Protein AF-0000000069218465 (afdb_homodimer)

pLDDT: mean 82.1, std 13.38, range [47.12, 95.81]

Nearest PDB structures (foldseek):
  8wtm-assembly1_A  TM=9.006E-01  e=5.736E-07  Arabidopsis thaliana
  8wto-assembly1_B  TM=9.171E-01  e=6.639E-06  Arabidopsis thaliana
  7jr7-assembly1_B  TM=8.648E-01  e=1.193E-03  Homo sapiens
  7p05-assembly1_A  TM=9.003E-01  e=8.884E-03  Saccharomyces cerevisiae S288C
  7p03-assembly1_A  TM=8.965E-01  e=1.599E-02  Saccharomyces cerevisiae S288C

InterPro domains:
  IPR013525 ABC-2 type transporter, transmembrane domain [PF01061] (1-180)

Foldseek 3Di:
DVVVVVVLVVLLVVLLVVLQVVLVVLAPLPVPVDPVSVLVVLVSLLVLLLSLLVSLLVLLVVLLVCVVVVVVCVVVVNDDPCVVVVVVLVVCLVSLLVSLCSNLVRRVPRSPHDPDVVVSVVSSVVSSVSNSVSNVVSNVLSVVVSDSVNSNVVSVVVSVVCSVLVCSVDPVVGDPPVSD/DVVVVVVLVVLLVVLLVVLQVVLVVLAPLPVPVDPVSVLVVLVSLLVLLLSLLVSLLVLLVVLLVCVVVVVVCVVVVNDDPCVVVVVVLVVCLVSLLVSLCSNLVRRVPRSPHDPDVVVSVVSSVVSSVSNSVSNVVSNVLSVVVSDSVNSNVVSVVVSVVCSVLVCSVDPVVRDPPVSD

Radius of gyration: 21.08 Å; Cα contacts (8 Å, |Δi|>4): 355; chains: 2; bounding box: 47×62×44 Å

Structure (mmCIF, N/CA/C/O backbone):
data_AF-0000000069218465-model_v1
#
loop_
_entity.id
_entity.type
_entity.pdbx_description
1 polymer 'ABC-2 type transporter transmembrane domain-containing protein'
#
loop_
_atom_site.group_PDB
_atom_site.id
_atom_site.type_symbol
_atom_site.label_atom_id
_atom_site.label_alt_id
_atom_site.label_comp_id
_atom_site.label_asym_id
_atom_site.label_entity_id
_atom_site.label_seq_id
_atom_site.pdbx_PDB_ins_code
_atom_site.Cartn_x
_atom_site.Cartn_y
_atom_site.Cartn_z
_atom_site.occupancy
_atom_site.B_iso_or_equiv
_atom_site.auth_seq_id
_atom_site.auth_comp_id
_atom_site.auth_asym_id
_atom_site.auth_atom_id
_atom_site.pdbx_PDB_model_num
ATOM 1 N N . MET A 1 1 ? -15.336 20.859 -0.728 1 47.44 1 MET A N 1
ATOM 2 C CA . MET A 1 1 ? -15.805 19.562 -1.213 1 47.44 1 MET A CA 1
ATOM 3 C C . MET A 1 1 ? -15.227 19.266 -2.59 1 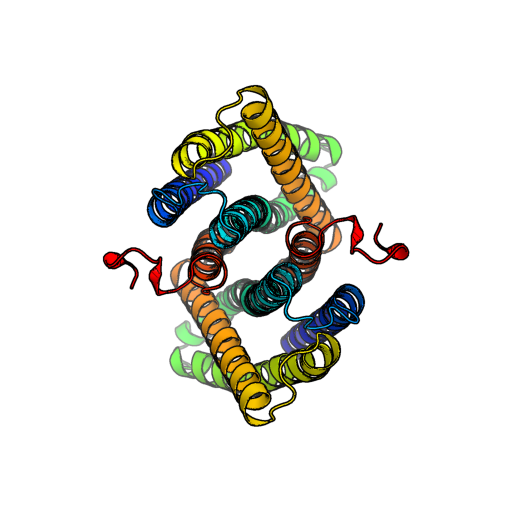47.44 1 MET A C 1
ATOM 5 O O . MET A 1 1 ? -15.094 18.094 -2.965 1 47.44 1 MET A O 1
ATOM 9 N N . LYS A 1 2 ? -14.961 20.406 -3.295 1 52.19 2 LYS A N 1
ATOM 10 C CA . LYS A 1 2 ? -14.508 20.297 -4.68 1 52.19 2 LYS A CA 1
ATOM 11 C C . LYS A 1 2 ? -13.102 19.703 -4.75 1 52.19 2 LYS A C 1
ATOM 13 O O . LYS A 1 2 ? -12.797 18.906 -5.645 1 52.19 2 LYS A O 1
ATOM 18 N N . ARG A 1 3 ? -12.297 20.094 -3.754 1 58.72 3 ARG A N 1
ATOM 19 C CA . ARG A 1 3 ? -10.898 19.672 -3.77 1 58.72 3 ARG A CA 1
ATOM 20 C C . ARG A 1 3 ? -10.789 18.156 -3.609 1 58.72 3 ARG A C 1
ATOM 22 O O . ARG A 1 3 ? -9.953 17.516 -4.254 1 58.72 3 ARG A O 1
ATOM 29 N N . ASN A 1 4 ? -11.898 17.594 -3.043 1 66.38 4 ASN A N 1
ATOM 30 C CA . ASN A 1 4 ? -11.859 16.141 -2.846 1 66.38 4 ASN A CA 1
ATOM 31 C C . ASN A 1 4 ? -12.289 15.391 -4.102 1 66.38 4 ASN A C 1
ATOM 33 O O . ASN A 1 4 ? -11.836 14.273 -4.348 1 66.38 4 ASN A O 1
ATOM 37 N N . SER A 1 5 ? -12.922 16.25 -4.922 1 74.5 5 SER A N 1
ATOM 38 C CA . SER A 1 5 ? -13.367 15.602 -6.156 1 74.5 5 SER A CA 1
ATOM 39 C C . SER A 1 5 ? -12.203 15.367 -7.109 1 74.5 5 SER A C 1
ATOM 41 O O . SER A 1 5 ? -12.156 14.344 -7.797 1 74.5 5 SER A O 1
ATOM 43 N N . PHE A 1 6 ? -11.266 16.266 -7.008 1 79.94 6 PHE A N 1
ATOM 44 C CA . PHE A 1 6 ? -10.102 16.125 -7.879 1 79.94 6 PHE A CA 1
ATOM 45 C C . PHE A 1 6 ? -9.281 14.898 -7.5 1 79.94 6 PHE A C 1
ATOM 47 O O . PHE A 1 6 ? -8.797 14.18 -8.375 1 79.94 6 PHE A O 1
ATOM 54 N N . ILE A 1 7 ? -9.305 14.602 -6.277 1 83.62 7 ILE A N 1
ATOM 55 C CA . ILE A 1 7 ? -8.5 13.477 -5.809 1 83.62 7 ILE A CA 1
ATOM 56 C C . ILE A 1 7 ? -9.141 12.164 -6.258 1 83.62 7 ILE A C 1
ATOM 58 O O . ILE A 1 7 ? -8.445 11.242 -6.68 1 83.62 7 ILE A O 1
ATOM 62 N N . TYR A 1 8 ? -10.453 12.172 -6.32 1 84.5 8 TYR A N 1
ATOM 63 C CA . TYR A 1 8 ? -11.148 10.953 -6.711 1 84.5 8 TYR A CA 1
ATOM 64 C C . TYR A 1 8 ? -11 10.695 -8.203 1 84.5 8 TYR A C 1
ATOM 66 O O . TYR A 1 8 ? -10.844 9.547 -8.633 1 84.5 8 TYR A O 1
ATOM 74 N N . ILE A 1 9 ? -11 11.812 -8.906 1 85.5 9 ILE A N 1
ATOM 75 C CA . ILE A 1 9 ? -10.812 11.695 -10.352 1 85.5 9 ILE A CA 1
ATOM 76 C C . ILE A 1 9 ? -9.391 11.227 -10.648 1 85.5 9 ILE A C 1
ATOM 78 O O . ILE A 1 9 ? -9.18 10.391 -11.531 1 85.5 9 ILE A O 1
ATOM 82 N N . PHE A 1 10 ? -8.516 11.727 -9.93 1 87.25 10 PHE A N 1
ATOM 83 C CA . PHE A 1 10 ? -7.117 11.336 -10.102 1 87.25 10 PHE A CA 1
ATOM 84 C C . PHE A 1 10 ? -6.922 9.867 -9.766 1 87.25 10 PHE A C 1
ATOM 86 O O . PHE A 1 10 ? -6.203 9.156 -10.477 1 87.25 10 PHE A O 1
ATOM 93 N N . LYS A 1 11 ? -7.555 9.453 -8.766 1 89.12 11 LYS A N 1
ATOM 94 C CA . LYS A 1 11 ? -7.461 8.055 -8.359 1 89.12 11 LYS A CA 1
ATOM 95 C C . LYS A 1 11 ? -8.039 7.129 -9.422 1 89.12 11 LYS A C 1
ATOM 97 O O . LYS A 1 11 ? -7.484 6.066 -9.695 1 89.12 11 LYS A O 1
ATOM 102 N N . THR A 1 12 ? -9.141 7.602 -9.969 1 90.38 12 THR A N 1
ATOM 103 C CA . THR A 1 12 ? -9.766 6.801 -11.016 1 90.38 12 THR A CA 1
ATOM 104 C C . THR A 1 12 ? -8.883 6.75 -12.258 1 90.38 12 THR A C 1
ATOM 106 O O . THR A 1 12 ? -8.797 5.711 -12.922 1 90.38 12 THR A O 1
ATOM 109 N N . MET A 1 13 ? -8.273 7.828 -12.523 1 92.81 13 MET A N 1
ATOM 110 C CA . MET A 1 13 ? -7.355 7.867 -13.656 1 92.81 13 MET A CA 1
ATOM 111 C C . MET A 1 13 ? -6.176 6.926 -13.438 1 92.81 13 MET A C 1
ATOM 113 O O . MET A 1 13 ? -5.758 6.223 -14.359 1 92.81 13 MET A O 1
ATOM 117 N N . GLN A 1 14 ? -5.668 6.953 -12.266 1 92.56 14 GLN A N 1
ATOM 118 C CA . GLN A 1 14 ? -4.566 6.062 -11.93 1 92.56 14 GLN A CA 1
ATOM 119 C C . GLN A 1 14 ? -4.98 4.598 -12.062 1 92.56 14 GLN A C 1
ATOM 121 O O . GLN A 1 14 ? -4.199 3.766 -12.523 1 92.56 14 GLN A O 1
ATOM 126 N N . LEU A 1 15 ? -6.176 4.355 -11.625 1 93.88 15 LEU A N 1
ATOM 127 C CA . LEU A 1 15 ? -6.703 2.996 -11.719 1 93.88 15 LEU A CA 1
ATOM 128 C C . LEU A 1 15 ? -6.828 2.559 -13.172 1 93.88 15 LEU A C 1
ATOM 130 O O . LEU A 1 15 ? -6.477 1.428 -13.516 1 93.88 15 LEU A O 1
ATOM 134 N N . THR A 1 16 ? -7.258 3.455 -13.969 1 94.44 16 THR A N 1
ATOM 135 C CA . THR A 1 16 ? -7.426 3.16 -15.383 1 94.44 16 THR A CA 1
ATOM 136 C C . THR A 1 16 ? -6.078 2.893 -16.047 1 94.44 16 THR A C 1
ATOM 138 O O . THR A 1 16 ? -5.941 1.953 -16.828 1 94.44 16 THR A O 1
ATOM 141 N N . ILE A 1 17 ? -5.129 3.67 -15.703 1 93.81 17 ILE A N 1
ATOM 142 C CA . ILE A 1 17 ? -3.795 3.514 -16.281 1 93.81 17 ILE A CA 1
ATOM 143 C C . ILE A 1 17 ? -3.229 2.148 -15.891 1 93.81 17 ILE A C 1
ATOM 145 O O . ILE A 1 17 ? -2.713 1.421 -16.734 1 93.81 17 ILE A O 1
ATOM 149 N N . THR A 1 18 ? -3.387 1.81 -14.672 1 92.69 18 THR A N 1
ATOM 150 C CA . THR A 1 18 ? -2.867 0.526 -14.219 1 92.69 18 THR A CA 1
ATOM 151 C C . THR A 1 18 ? -3.645 -0.627 -14.844 1 92.69 18 THR A C 1
ATOM 153 O O . THR A 1 18 ? -3.072 -1.675 -15.148 1 92.69 18 THR A O 1
ATOM 156 N N . ALA A 1 19 ? -4.922 -0.417 -14.953 1 93.75 19 ALA A N 1
ATOM 157 C CA . ALA A 1 19 ? -5.742 -1.449 -15.578 1 93.75 19 ALA A CA 1
ATOM 158 C C . ALA A 1 19 ? -5.293 -1.719 -17.016 1 93.75 19 ALA A C 1
ATOM 160 O O . ALA A 1 19 ? -5.227 -2.873 -17.438 1 93.75 19 ALA A O 1
ATOM 161 N N . ILE A 1 20 ? -4.953 -0.716 -17.703 1 90.88 20 ILE A N 1
ATOM 162 C CA . ILE A 1 20 ? -4.496 -0.854 -19.078 1 90.88 20 ILE A CA 1
ATOM 163 C C . ILE A 1 20 ? -3.139 -1.551 -19.109 1 90.88 20 ILE A C 1
ATOM 165 O O . ILE A 1 20 ? -2.891 -2.404 -19.953 1 90.88 20 ILE A O 1
ATOM 169 N N . ILE A 1 21 ? -2.316 -1.235 -18.219 1 86.62 21 ILE A N 1
ATOM 170 C CA . ILE A 1 21 ? -0.995 -1.849 -18.156 1 86.62 21 ILE A CA 1
ATOM 171 C C . ILE A 1 21 ? -1.132 -3.346 -17.891 1 86.62 21 ILE A C 1
ATOM 173 O O . ILE A 1 21 ? -0.503 -4.16 -18.578 1 86.62 21 ILE A O 1
ATOM 177 N N . ILE A 1 22 ? -1.973 -3.688 -16.969 1 84.12 22 ILE A N 1
ATOM 178 C CA . ILE A 1 22 ? -2.115 -5.094 -16.609 1 84.12 22 ILE A CA 1
ATOM 179 C C . ILE A 1 22 ? -2.789 -5.852 -17.75 1 84.12 22 ILE A C 1
ATOM 181 O O . ILE A 1 22 ? -2.486 -7.02 -18 1 84.12 22 ILE A O 1
ATOM 185 N N . MET A 1 23 ? -3.727 -5.133 -18.359 1 83.81 23 MET A N 1
ATOM 186 C CA . MET A 1 23 ? -4.402 -5.762 -19.484 1 83.81 23 MET A CA 1
ATOM 187 C C . MET A 1 23 ? -3.404 -6.121 -20.578 1 83.81 23 MET A C 1
ATOM 189 O O . MET A 1 23 ? -3.531 -7.168 -21.219 1 83.81 23 MET A O 1
ATOM 193 N N . THR A 1 24 ? -2.451 -5.359 -20.812 1 80.88 24 THR A N 1
ATOM 194 C CA . THR A 1 24 ? -1.45 -5.602 -21.844 1 80.88 24 THR A CA 1
ATOM 195 C C . THR A 1 24 ? -0.465 -6.68 -21.406 1 80.88 24 THR A C 1
ATOM 197 O O . THR A 1 24 ? 0.047 -7.434 -22.234 1 80.88 24 THR A O 1
ATOM 200 N N . VAL A 1 25 ? -0.223 -6.68 -20.188 1 75.88 25 VAL A N 1
ATOM 201 C CA . VAL A 1 25 ? 0.735 -7.648 -19.656 1 75.88 25 VAL A CA 1
ATOM 202 C C . VAL A 1 25 ? 0.13 -9.047 -19.703 1 75.88 25 VAL A C 1
ATOM 204 O O . VAL A 1 25 ? 0.822 -10.023 -20 1 75.88 25 VAL A O 1
ATOM 207 N N . PHE A 1 26 ? -1.053 -9.086 -19.391 1 75.44 26 PHE A N 1
ATOM 208 C CA . PHE A 1 26 ? -1.692 -10.398 -19.344 1 75.44 26 PHE A CA 1
ATOM 209 C C . PHE A 1 26 ? -2.477 -10.656 -20.641 1 75.44 26 PHE A C 1
ATOM 211 O O . PHE A 1 26 ? -3.404 -11.469 -20.641 1 75.44 26 PHE A O 1
ATOM 218 N N . LEU A 1 27 ? -1.928 -9.961 -21.672 1 67.12 27 LEU A N 1
ATOM 219 C CA . LEU A 1 27 ? -2.564 -10.164 -22.969 1 67.12 27 LEU A CA 1
ATOM 220 C C . LEU A 1 27 ? -2.328 -11.578 -23.469 1 67.12 27 LEU A C 1
ATOM 222 O O . LEU A 1 27 ? -1.185 -12.039 -23.531 1 67.12 27 LEU A O 1
ATOM 226 N N . ARG A 1 28 ? -3.289 -12.43 -23.578 1 58.34 28 ARG A N 1
ATOM 227 C CA . ARG A 1 28 ? -3.332 -13.742 -24.219 1 58.34 28 ARG A CA 1
ATOM 228 C C . ARG A 1 28 ? -2.787 -14.82 -23.297 1 58.34 28 ARG A C 1
ATOM 230 O O . ARG A 1 28 ? -2.01 -15.68 -23.734 1 58.34 28 ARG A O 1
ATOM 237 N N . THR A 1 29 ? -2.697 -14.461 -22 1 57.59 29 THR A N 1
ATOM 238 C CA . THR A 1 29 ? -2.5 -15.625 -21.141 1 57.59 29 THR A CA 1
ATOM 239 C C . THR A 1 29 ? -3.613 -16.641 -21.359 1 57.59 29 THR A C 1
ATOM 241 O O . THR A 1 29 ? -4.793 -16.328 -21.203 1 57.59 29 THR A O 1
ATOM 244 N N . GLN A 1 30 ? -3.508 -17.141 -22.562 1 50.47 30 GLN A N 1
ATOM 245 C CA . GLN A 1 30 ? -4.492 -18.156 -22.906 1 50.47 30 GLN A CA 1
ATOM 246 C C . GLN A 1 30 ? -4.66 -19.172 -21.766 1 50.47 30 GLN A C 1
ATOM 248 O O . GLN A 1 30 ? -3.68 -19.578 -21.141 1 50.47 30 GLN A O 1
ATOM 253 N N . LEU A 1 31 ? -5.809 -19 -21.094 1 50.81 31 LEU A N 1
ATOM 254 C CA . LEU A 1 31 ? -6.289 -20.047 -20.188 1 50.81 31 LEU A CA 1
ATOM 255 C C . LEU A 1 31 ? -5.754 -21.406 -20.609 1 50.81 31 LEU A C 1
ATOM 257 O O . LEU A 1 31 ? -6.516 -22.266 -21.062 1 50.81 31 LEU A O 1
ATOM 261 N N . ASP A 1 32 ? -4.879 -21.312 -21.5 1 49.5 32 ASP A N 1
ATOM 262 C CA . ASP A 1 32 ? -4.637 -22.734 -21.75 1 49.5 32 ASP A CA 1
ATOM 263 C C . ASP A 1 32 ? -4.363 -23.469 -20.438 1 49.5 32 ASP A C 1
ATOM 265 O O . ASP A 1 32 ? -3.816 -22.891 -19.5 1 49.5 32 ASP A O 1
ATOM 269 N N . VAL A 1 33 ? -5.152 -24.547 -20.328 1 51.94 33 VAL A N 1
ATOM 270 C CA . VAL A 1 33 ? -5.363 -25.594 -19.328 1 51.94 33 VAL A CA 1
ATOM 271 C C . VAL A 1 33 ? -4.043 -25.938 -18.656 1 51.94 33 VAL A C 1
ATOM 273 O O . VAL A 1 33 ? -3.979 -26.859 -17.828 1 51.94 33 VAL A O 1
ATOM 276 N N . ASP A 1 34 ? -2.994 -25.156 -19 1 58.19 34 ASP A N 1
ATOM 277 C CA . ASP A 1 34 ? -1.813 -25.703 -18.328 1 58.19 34 ASP A CA 1
ATOM 278 C C . ASP A 1 34 ? -1.558 -25.016 -17 1 58.19 34 ASP A C 1
ATOM 280 O O . ASP A 1 34 ? -2.127 -23.953 -16.719 1 58.19 34 ASP A O 1
ATOM 284 N N . LEU A 1 35 ? -1.08 -25.688 -16.062 1 59.53 35 LEU A N 1
ATOM 285 C CA . LEU A 1 35 ? -0.709 -25.312 -14.703 1 59.53 35 LEU A CA 1
ATOM 286 C C . LEU A 1 35 ? -0.102 -23.922 -14.656 1 59.53 35 LEU A C 1
ATOM 288 O O . LEU A 1 35 ? -0.367 -23.156 -13.727 1 59.53 35 LEU A O 1
ATOM 292 N N . LEU A 1 36 ? 0.602 -23.516 -15.797 1 62.38 36 LEU A N 1
ATOM 293 C CA . LEU A 1 36 ? 1.246 -22.219 -15.836 1 62.38 36 LEU A CA 1
ATOM 294 C C . LEU A 1 36 ? 0.216 -21.109 -16.031 1 62.38 36 LEU A C 1
ATOM 296 O O . LEU A 1 36 ? 0.316 -20.047 -15.414 1 62.38 36 LEU A O 1
ATOM 300 N N . GLY A 1 37 ? -0.749 -21.484 -16.828 1 65.62 37 GLY A N 1
ATOM 301 C CA . GLY A 1 37 ? -1.807 -20.516 -17.078 1 65.62 37 GLY A CA 1
ATOM 302 C C . GLY A 1 37 ? -2.66 -20.25 -15.852 1 65.62 37 GLY A C 1
ATOM 303 O O . GLY A 1 37 ? -3.043 -19.094 -15.602 1 65.62 37 GLY A O 1
ATOM 304 N N . SER A 1 38 ? -2.791 -21.344 -15.07 1 69.56 38 SER A N 1
ATOM 305 C CA . SER A 1 38 ? -3.605 -21.188 -13.867 1 69.56 38 SER A CA 1
ATOM 306 C C . SER A 1 38 ? -2.904 -20.312 -12.836 1 69.56 38 SER A C 1
ATOM 308 O O . SER A 1 38 ? -3.549 -19.516 -12.148 1 69.56 38 SER A O 1
ATOM 310 N N . ASN A 1 39 ? -1.577 -20.406 -12.852 1 69.69 39 ASN A N 1
ATOM 311 C CA . ASN A 1 39 ? -0.817 -19.578 -11.922 1 69.69 39 ASN A CA 1
ATOM 312 C C . ASN A 1 39 ? -0.871 -18.094 -12.305 1 69.69 39 ASN A C 1
ATOM 314 O O . ASN A 1 39 ? -0.941 -17.234 -11.438 1 69.69 39 ASN A O 1
ATOM 318 N N . TYR A 1 40 ? -0.943 -17.875 -13.586 1 74.31 40 TYR A N 1
ATOM 319 C CA . TYR A 1 40 ? -1.001 -16.484 -14.055 1 74.31 40 TYR A CA 1
ATOM 320 C C . TYR A 1 40 ? -2.365 -15.875 -13.773 1 74.31 40 TYR A C 1
ATOM 322 O O . TYR A 1 40 ? -2.463 -14.688 -13.438 1 74.31 40 TYR A O 1
ATOM 330 N N . LEU A 1 41 ? -3.328 -16.734 -13.805 1 77.56 41 LEU A N 1
ATOM 331 C CA . LEU A 1 41 ? -4.672 -16.234 -13.523 1 77.56 41 LEU A CA 1
ATOM 332 C C . LEU A 1 41 ? -4.84 -15.906 -12.047 1 77.56 41 LEU A C 1
ATOM 334 O O . LEU A 1 41 ? -5.453 -14.898 -11.695 1 77.56 41 LEU A O 1
ATOM 338 N N . LEU A 1 42 ? -4.195 -16.75 -11.273 1 76.81 42 LEU A N 1
ATOM 339 C CA . LEU A 1 42 ? -4.262 -16.5 -9.836 1 76.81 42 LEU A CA 1
ATOM 340 C C . LEU A 1 42 ? -3.469 -15.242 -9.469 1 76.81 42 LEU A C 1
ATOM 342 O O . LEU A 1 42 ? -3.887 -14.477 -8.602 1 76.81 42 LEU A O 1
ATOM 346 N N . GLY A 1 43 ? -2.381 -15.086 -10.18 1 77.69 43 GLY A N 1
ATOM 347 C CA . GLY A 1 43 ? -1.583 -13.891 -9.953 1 77.69 43 GLY A CA 1
ATOM 348 C C . GLY A 1 43 ? -2.293 -12.617 -10.359 1 77.69 43 GLY A C 1
ATOM 349 O O . GLY A 1 43 ? -2.189 -11.594 -9.672 1 77.69 43 GLY A O 1
ATOM 350 N N . SER A 1 44 ? -3.023 -12.719 -11.422 1 82.19 44 SER A N 1
ATOM 351 C CA . SER A 1 44 ? -3.74 -11.539 -11.898 1 82.19 44 SER A CA 1
ATOM 352 C C . SER A 1 44 ? -4.879 -11.172 -10.953 1 82.19 44 SER A C 1
ATOM 354 O O . SER A 1 44 ? -5.152 -9.984 -10.734 1 82.19 44 SER A O 1
ATOM 356 N N . LEU A 1 45 ? -5.496 -12.172 -10.406 1 83.56 45 LEU A N 1
ATOM 357 C CA . LEU A 1 45 ? -6.574 -11.906 -9.453 1 83.56 45 LEU A CA 1
ATOM 358 C C . LEU A 1 45 ? -6.027 -11.289 -8.172 1 83.56 45 LEU A C 1
ATOM 360 O O . LEU A 1 45 ? -6.641 -10.383 -7.605 1 83.56 45 LEU A O 1
ATOM 364 N N . TYR A 1 46 ? -4.887 -11.812 -7.816 1 83.38 46 TYR A N 1
ATOM 365 C CA . TYR A 1 46 ? -4.25 -11.273 -6.621 1 83.38 46 TYR A CA 1
ATOM 366 C C . TYR A 1 46 ? -3.842 -9.82 -6.828 1 83.38 46 TYR A C 1
ATOM 368 O O . TYR A 1 46 ? -4.027 -8.984 -5.941 1 83.38 46 TYR A O 1
ATOM 376 N N . TYR A 1 47 ? -3.338 -9.523 -7.938 1 86.06 47 TYR A N 1
ATOM 377 C CA . TYR A 1 47 ? -2.932 -8.156 -8.234 1 86.06 47 TYR A CA 1
ATOM 378 C C . TYR A 1 47 ? -4.129 -7.211 -8.211 1 86.06 47 TYR A C 1
ATOM 380 O O . TYR A 1 47 ? -4.02 -6.078 -7.734 1 86.06 47 TYR A O 1
ATOM 388 N N . THR A 1 48 ? -5.227 -7.707 -8.688 1 88.5 48 THR A N 1
ATOM 389 C CA . THR A 1 48 ? -6.449 -6.918 -8.719 1 88.5 48 THR A CA 1
ATOM 390 C C . THR A 1 48 ? -6.891 -6.555 -7.301 1 88.5 48 THR A C 1
ATOM 392 O O . THR A 1 48 ? -7.242 -5.406 -7.027 1 88.5 48 THR A O 1
ATOM 395 N N . LEU A 1 49 ? -6.77 -7.469 -6.422 1 88.25 49 LEU A N 1
ATOM 396 C CA . LEU A 1 49 ? -7.168 -7.238 -5.039 1 88.25 49 LEU A CA 1
ATOM 397 C C . LEU A 1 49 ? -6.234 -6.234 -4.367 1 88.25 49 LEU A C 1
ATOM 399 O O . LEU A 1 49 ? -6.691 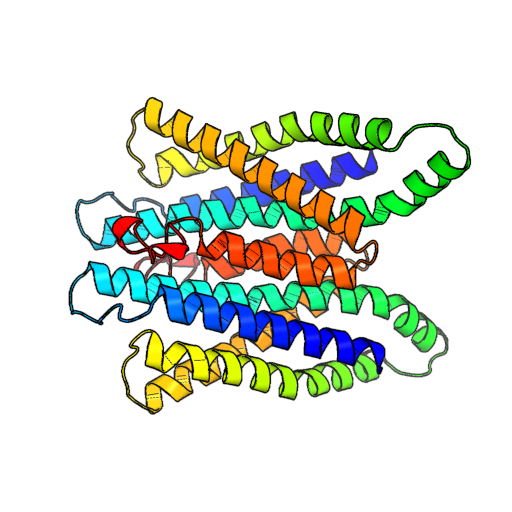-5.309 -3.691 1 88.25 49 LEU A O 1
ATOM 403 N N . VAL A 1 50 ? -4.988 -6.453 -4.652 1 88.38 50 VAL A N 1
ATOM 404 C CA . VAL A 1 50 ? -3.994 -5.57 -4.051 1 88.38 50 VAL A CA 1
ATOM 405 C C . VAL A 1 50 ? -4.195 -4.141 -4.551 1 88.38 50 VAL A C 1
ATOM 407 O O . VAL A 1 50 ? -4.152 -3.191 -3.77 1 88.38 50 VAL A O 1
ATOM 410 N N . ARG A 1 51 ? -4.453 -4.027 -5.797 1 90.5 51 ARG A N 1
ATOM 411 C CA . ARG A 1 51 ? -4.594 -2.701 -6.391 1 90.5 51 ARG A CA 1
ATOM 412 C C . ARG A 1 51 ? -5.801 -1.97 -5.809 1 90.5 51 ARG A C 1
ATOM 414 O O . ARG A 1 51 ? -5.707 -0.789 -5.465 1 90.5 51 ARG A O 1
ATOM 421 N N . LEU A 1 52 ? -6.871 -2.629 -5.66 1 91.19 52 LEU A N 1
ATOM 422 C CA . LEU A 1 52 ? -8.086 -1.975 -5.191 1 91.19 52 LEU A CA 1
ATOM 423 C C . LEU A 1 52 ? -8.008 -1.69 -3.693 1 91.19 52 LEU A C 1
ATOM 425 O O . LEU A 1 52 ? -8.539 -0.682 -3.221 1 91.19 52 LEU A O 1
ATOM 429 N N . MET A 1 53 ? -7.309 -2.506 -2.971 1 90.44 53 MET A N 1
ATOM 430 C CA . MET A 1 53 ? -7.184 -2.297 -1.531 1 90.44 53 MET A CA 1
ATOM 431 C C . MET A 1 53 ? -6.246 -1.133 -1.229 1 90.44 53 MET A C 1
ATOM 433 O O . MET A 1 53 ? -6.422 -0.429 -0.234 1 90.44 53 MET A O 1
ATOM 437 N N . THR A 1 54 ? -5.273 -0.961 -2.072 1 91.56 54 THR A N 1
ATOM 438 C CA . THR A 1 54 ? -4.312 0.117 -1.862 1 91.56 54 THR A CA 1
ATOM 439 C C . THR A 1 54 ? -4.973 1.477 -2.07 1 91.56 54 THR A C 1
ATOM 441 O O . THR A 1 54 ? -4.445 2.502 -1.633 1 91.56 54 THR A O 1
ATOM 444 N N . ASN A 1 55 ? -6.113 1.441 -2.727 1 88.31 55 ASN A N 1
ATOM 445 C CA . ASN A 1 55 ? -6.848 2.684 -2.934 1 88.31 55 ASN A CA 1
ATOM 446 C C . ASN A 1 55 ? -7.316 3.283 -1.61 1 88.31 55 ASN A C 1
ATOM 448 O O . ASN A 1 55 ? -7.574 4.484 -1.526 1 88.31 55 ASN A O 1
ATOM 452 N N . GLY A 1 56 ? -7.371 2.51 -0.58 1 89 56 GLY A N 1
ATOM 453 C CA . GLY A 1 56 ? -7.824 2.957 0.728 1 89 56 GLY A CA 1
ATOM 454 C C . GLY A 1 56 ? -6.801 3.807 1.455 1 89 56 GLY A C 1
ATOM 455 O O . GLY A 1 56 ? -7.148 4.578 2.352 1 89 56 GLY A O 1
ATOM 456 N N . VAL A 1 57 ? -5.582 3.775 0.956 1 90.5 57 VAL A N 1
ATOM 457 C CA . VAL A 1 57 ? -4.523 4.492 1.661 1 90.5 57 VAL A CA 1
ATOM 458 C C . VAL A 1 57 ? -4.715 5.996 1.487 1 90.5 57 VAL A C 1
ATOM 460 O O . VAL A 1 57 ? -4.551 6.766 2.439 1 90.5 57 VAL A O 1
ATOM 463 N N . ALA A 1 58 ? -5.059 6.387 0.335 1 88.75 58 ALA A N 1
ATOM 464 C CA . ALA A 1 58 ? -5.309 7.805 0.088 1 88.75 58 ALA A CA 1
ATOM 465 C C . ALA A 1 58 ? -6.473 8.312 0.936 1 88.75 58 ALA A C 1
ATOM 467 O O . ALA A 1 58 ? -6.457 9.453 1.407 1 88.75 58 ALA A O 1
ATOM 468 N N . GLU A 1 59 ? -7.422 7.418 1.149 1 89.38 59 GLU A N 1
ATOM 469 C CA . GLU A 1 59 ? -8.562 7.785 1.98 1 89.38 59 GLU A CA 1
ATOM 470 C C . GLU A 1 59 ? -8.141 8.016 3.43 1 89.38 59 GLU A C 1
ATOM 472 O O . GLU A 1 59 ? -8.711 8.859 4.121 1 89.38 59 GLU A O 1
ATOM 477 N N . LEU A 1 60 ? -7.199 7.312 3.828 1 93.12 60 LEU A N 1
ATOM 478 C CA . LEU A 1 60 ? -6.688 7.441 5.188 1 93.12 60 LEU A CA 1
ATOM 479 C C . LEU A 1 60 ? -6.141 8.844 5.43 1 93.12 60 LEU A C 1
ATOM 481 O O . LEU A 1 60 ? -6.52 9.508 6.398 1 93.12 60 LEU A O 1
ATOM 485 N N . ILE A 1 61 ? -5.402 9.328 4.496 1 91.88 61 ILE A N 1
ATOM 486 C CA . ILE A 1 61 ? -4.766 10.633 4.645 1 91.88 61 ILE A CA 1
ATOM 487 C C . ILE A 1 61 ? -5.797 11.734 4.441 1 91.88 61 ILE A C 1
ATOM 489 O O . ILE A 1 61 ? -5.789 12.742 5.152 1 91.88 61 ILE A O 1
ATOM 493 N N . MET A 1 62 ? -6.684 11.5 3.539 1 89.44 62 MET A N 1
ATOM 494 C CA . MET A 1 62 ? -7.73 12.492 3.309 1 89.44 62 MET A CA 1
ATOM 495 C C . MET A 1 62 ? -8.617 12.648 4.543 1 89.44 62 MET A C 1
ATOM 497 O O . MET A 1 62 ? -9.055 13.75 4.855 1 89.44 62 MET A O 1
ATOM 501 N N . THR A 1 63 ? -8.852 11.609 5.195 1 90.5 63 THR A N 1
ATOM 502 C CA . THR A 1 63 ? -9.68 11.648 6.398 1 90.5 63 THR A CA 1
ATOM 503 C C . THR A 1 63 ? -8.961 12.383 7.523 1 90.5 63 THR A C 1
ATOM 505 O O . THR A 1 63 ? -9.562 13.188 8.234 1 90.5 63 THR A O 1
ATOM 508 N N . ILE A 1 64 ? -7.711 12.156 7.613 1 91.12 64 ILE A N 1
ATOM 509 C CA . ILE A 1 64 ? -6.945 12.812 8.672 1 91.12 64 ILE A CA 1
ATOM 510 C C . ILE A 1 64 ? -6.914 14.32 8.438 1 91.12 64 ILE A C 1
ATOM 512 O O . ILE A 1 64 ? -7.004 15.102 9.383 1 91.12 64 ILE A O 1
ATOM 516 N N . THR A 1 65 ? -6.762 14.688 7.211 1 87.56 65 THR A N 1
ATOM 517 C CA . THR A 1 65 ? -6.703 16.109 6.871 1 87.56 65 THR A CA 1
ATOM 518 C C . THR A 1 65 ? -8.047 16.781 7.145 1 87.56 65 THR A C 1
ATOM 520 O O . THR A 1 65 ? -8.102 18 7.344 1 87.56 65 THR A O 1
ATOM 523 N N . ARG A 1 66 ? -9.086 16 7.219 1 86.62 66 ARG A N 1
ATOM 524 C CA . ARG A 1 66 ? -10.422 16.547 7.422 1 86.62 66 ARG A CA 1
ATOM 525 C C . ARG A 1 66 ? -10.789 16.562 8.906 1 86.62 66 ARG A C 1
ATOM 527 O O . ARG A 1 66 ? -11.719 17.266 9.312 1 86.62 66 ARG A O 1
ATOM 534 N N . LEU A 1 67 ? -10.062 15.906 9.664 1 87.44 67 LEU A N 1
ATOM 535 C CA . LEU A 1 67 ? -10.422 15.703 11.062 1 87.44 67 LEU A CA 1
ATOM 536 C C . LEU A 1 67 ? -10.445 17.031 11.82 1 87.44 67 LEU A C 1
ATOM 538 O O . LEU A 1 67 ? -11.359 17.281 12.602 1 87.44 67 LEU A O 1
ATOM 542 N N . PRO A 1 68 ? -9.43 17.875 11.594 1 86.44 68 PRO A N 1
ATOM 543 C CA . PRO A 1 68 ? -9.469 19.141 12.336 1 86.44 68 PRO A CA 1
ATOM 544 C C . PRO A 1 68 ? -10.711 19.969 12.016 1 86.44 68 PRO A C 1
ATOM 546 O O . PRO A 1 68 ? -11.227 20.672 12.898 1 86.44 68 PRO A O 1
ATOM 549 N N . VAL A 1 69 ? -11.156 20 10.82 1 83.56 69 VAL A N 1
ATOM 550 C CA . VAL A 1 69 ? -12.359 20.719 10.43 1 83.56 69 VAL A CA 1
ATOM 551 C C . VAL A 1 69 ? -13.578 20.109 11.117 1 83.56 69 VAL A C 1
ATOM 553 O O . VAL A 1 69 ? -14.453 20.828 11.602 1 83.56 69 VAL A O 1
ATOM 556 N N . VAL A 1 70 ? -13.648 18.797 11.273 1 83.69 70 VAL A N 1
ATOM 557 C CA . VAL A 1 70 ? -14.75 18.078 11.914 1 83.69 70 VAL A CA 1
ATOM 558 C C . VAL A 1 70 ? -14.758 18.375 13.414 1 83.69 70 VAL A C 1
ATOM 560 O O . VAL A 1 70 ? -15.82 18.609 14 1 83.69 70 VAL A O 1
ATOM 563 N N . TYR A 1 71 ? -13.578 18.406 13.945 1 85.31 71 TYR A N 1
ATOM 564 C CA . TYR A 1 71 ? -13.492 18.672 15.383 1 85.31 71 TYR A CA 1
ATOM 565 C C . TYR A 1 71 ? -13.883 20.109 15.703 1 85.31 71 TYR A C 1
ATOM 567 O O . TYR A 1 71 ? -14.492 20.375 16.734 1 85.31 71 TYR A O 1
ATOM 575 N N . LYS A 1 72 ? -13.523 21.031 14.828 1 85.56 72 LYS A N 1
ATOM 576 C CA . LYS A 1 72 ? -13.93 22.422 15.008 1 85.56 72 LYS A CA 1
ATOM 577 C C . LYS A 1 72 ? -15.445 22.562 14.938 1 85.56 72 LYS A C 1
ATOM 579 O O . LYS A 1 72 ? -16.047 23.297 15.727 1 85.56 72 LYS A O 1
ATOM 584 N N . GLN A 1 73 ? -16.047 21.891 14.016 1 82.06 73 GLN A N 1
ATOM 585 C CA . GLN A 1 73 ? -17.5 21.938 13.859 1 82.06 73 GLN A CA 1
ATOM 586 C C . GLN A 1 73 ? -18.203 21.281 15.047 1 82.06 73 GLN A C 1
ATOM 588 O O . GLN A 1 73 ? -19.25 21.75 15.492 1 82.06 73 GLN A O 1
ATOM 593 N N . LYS A 1 74 ? -17.656 20.266 15.594 1 81.44 74 LYS A N 1
ATOM 594 C CA . LYS A 1 74 ? -18.219 19.594 16.766 1 81.44 74 LYS A CA 1
ATOM 595 C C . LYS A 1 74 ? -18.125 20.453 18 1 81.44 74 LYS A C 1
ATOM 597 O O . LYS A 1 74 ? -19.031 20.438 18.844 1 81.44 74 LYS A O 1
ATOM 602 N N . ALA A 1 75 ? -17.031 21.094 18.062 1 83.19 75 ALA A N 1
ATOM 603 C CA . ALA A 1 75 ? -16.844 21.984 19.219 1 83.19 75 ALA A CA 1
ATOM 604 C C . ALA A 1 75 ? -17.906 23.062 19.25 1 83.19 75 ALA A C 1
ATOM 606 O O . ALA A 1 75 ? -18.312 23.516 20.328 1 83.19 75 ALA A O 1
ATOM 607 N N . PHE A 1 76 ? -18.344 23.391 18.078 1 84.81 76 PHE A N 1
ATOM 608 C CA . PHE A 1 76 ? -19.359 24.438 17.984 1 84.81 76 PHE A CA 1
ATOM 609 C C . PHE A 1 76 ? -20.75 23.812 18.047 1 84.81 76 PHE A C 1
ATOM 611 O O . PHE A 1 76 ? -21.75 24.516 17.891 1 84.81 76 PHE A O 1
ATOM 618 N N . TYR A 1 77 ? -20.891 22.484 18.391 1 75.44 77 TYR A N 1
ATOM 619 C CA . TYR A 1 77 ? -22.125 21.719 18.562 1 75.44 77 TYR A CA 1
ATOM 620 C C . TYR A 1 77 ? -22.984 21.812 17.312 1 75.44 77 TYR A C 1
ATOM 622 O O . TYR A 1 77 ? -24.219 21.891 17.406 1 75.44 77 TYR A O 1
ATOM 630 N N . LEU A 1 78 ? -22.375 21.938 16.234 1 76.88 78 LEU A N 1
ATOM 631 C CA . LEU A 1 78 ? -23.141 22.094 15.008 1 76.88 78 LEU A CA 1
ATOM 632 C C . LEU A 1 78 ? -23.672 20.75 14.516 1 76.88 78 LEU A C 1
ATOM 634 O O . LEU A 1 78 ? -24.859 20.625 14.211 1 76.88 78 LEU A O 1
ATOM 638 N N . TYR A 1 79 ? -22.797 19.766 14.305 1 74.56 79 TYR A N 1
ATOM 639 C CA . TYR A 1 79 ? -23.219 18.5 13.734 1 74.56 79 TYR A CA 1
ATOM 640 C C . TYR A 1 79 ? -22.531 17.328 14.43 1 74.56 79 TYR A C 1
ATOM 642 O O . TYR A 1 79 ? -21.375 17.438 14.852 1 74.56 79 TYR A O 1
ATOM 650 N N . PRO A 1 80 ? -23.406 16.344 14.812 1 79.31 80 PRO A N 1
ATOM 651 C CA . PRO A 1 80 ? -22.781 15.141 15.367 1 79.31 80 PRO A CA 1
ATOM 652 C C . PRO A 1 80 ? -21.844 14.461 14.375 1 79.31 80 PRO A C 1
ATOM 654 O O . PRO A 1 80 ? -21.828 14.805 13.188 1 79.31 80 PRO A O 1
ATOM 657 N N . ALA A 1 81 ? -20.953 13.648 14.836 1 77.62 81 ALA A N 1
ATOM 658 C CA . ALA A 1 81 ? -19.922 12.984 14.031 1 77.62 81 ALA A CA 1
ATOM 659 C C . ALA A 1 81 ? -20.562 12.156 12.914 1 77.62 81 ALA A C 1
ATOM 661 O O . ALA A 1 81 ? -20.016 12.07 11.812 1 77.62 81 ALA A O 1
ATOM 662 N N . TRP A 1 82 ? -21.719 11.602 13.172 1 80.19 82 TRP A N 1
ATOM 663 C CA . TRP A 1 82 ? -22.359 10.742 12.18 1 80.19 82 TRP A CA 1
ATOM 664 C C . TRP A 1 82 ? -22.844 11.555 10.992 1 80.19 82 TRP A C 1
ATOM 666 O O . TRP A 1 82 ? -23 11.023 9.891 1 80.19 82 TRP A O 1
ATOM 676 N N . ALA A 1 83 ? -23.062 12.828 11.172 1 78.12 83 ALA A N 1
ATOM 677 C CA . ALA A 1 83 ? -23.547 13.711 10.109 1 78.12 83 ALA A CA 1
ATOM 678 C C . ALA A 1 83 ? -22.453 13.977 9.078 1 78.12 83 ALA A C 1
ATOM 680 O O . ALA A 1 83 ? -22.75 14.273 7.922 1 78.12 83 ALA A O 1
ATOM 681 N N . TYR A 1 84 ? -21.281 13.711 9.57 1 78.38 84 TYR A N 1
ATOM 682 C CA . TYR A 1 84 ? -20.156 13.906 8.648 1 78.38 84 TYR A CA 1
ATOM 683 C C . TYR A 1 84 ? -19.75 12.594 8 1 78.38 84 TYR A C 1
ATOM 685 O O . TYR A 1 84 ? -19.469 12.547 6.805 1 78.38 84 TYR A O 1
ATOM 693 N N . CYS A 1 85 ? -19.859 11.562 8.734 1 80.44 85 CYS A N 1
ATOM 694 C CA . CYS A 1 85 ? -19.359 10.281 8.25 1 80.44 85 CYS A CA 1
ATOM 695 C C . CYS A 1 85 ? -20.328 9.656 7.254 1 80.44 85 CYS A C 1
ATOM 697 O O . CYS A 1 85 ? -19.906 9.047 6.27 1 80.44 85 CYS A O 1
ATOM 699 N N . LEU A 1 86 ? -21.562 9.93 7.418 1 83.44 86 LEU A N 1
ATOM 700 C CA . LEU A 1 86 ? -22.578 9.273 6.586 1 83.44 86 LEU A CA 1
ATOM 701 C C . LEU A 1 86 ? -22.547 9.828 5.168 1 83.44 86 LEU A C 1
ATOM 703 O O . LEU A 1 86 ? -22.5 9.062 4.199 1 83.44 86 LEU A O 1
ATOM 707 N N . PRO A 1 87 ? -22.547 11.203 5.07 1 81.19 87 PRO A N 1
ATOM 708 C CA . PRO A 1 87 ? -22.5 11.727 3.703 1 81.19 87 PRO A CA 1
ATOM 709 C C . PRO A 1 87 ? -21.203 11.359 2.98 1 81.19 87 PRO A C 1
ATOM 711 O O . PRO A 1 87 ? -21.219 11.086 1.778 1 81.19 87 PRO A O 1
ATOM 714 N N . VAL A 1 88 ? -20.141 11.258 3.688 1 78.81 88 VAL A N 1
ATOM 715 C CA . VAL A 1 88 ? -18.859 10.922 3.084 1 78.81 88 VAL A CA 1
ATOM 716 C C . VAL A 1 88 ? -18.875 9.469 2.613 1 78.81 88 VAL A C 1
ATOM 718 O O . VAL A 1 88 ? -18.406 9.156 1.521 1 78.81 88 VAL A O 1
ATOM 721 N N . ALA A 1 89 ? -19.469 8.641 3.365 1 82.62 89 ALA A N 1
ATOM 722 C CA . ALA A 1 89 ? -19.547 7.227 3.021 1 82.62 89 ALA A CA 1
ATOM 723 C C . ALA A 1 89 ? -20.469 7.008 1.818 1 82.62 89 ALA A C 1
ATOM 725 O O . ALA A 1 89 ? -20.172 6.184 0.949 1 82.62 89 ALA A O 1
ATOM 726 N N . ILE A 1 90 ? -21.5 7.754 1.739 1 86.19 90 ILE A N 1
ATOM 727 C CA . ILE A 1 90 ? -22.469 7.617 0.654 1 86.19 90 ILE A CA 1
ATOM 728 C C . ILE A 1 90 ? -21.859 8.148 -0.644 1 86.19 90 ILE A C 1
ATOM 730 O O . ILE A 1 90 ? -22.047 7.555 -1.709 1 86.19 90 ILE A O 1
ATOM 734 N N . LEU A 1 91 ? -21.125 9.242 -0.51 1 81.38 91 LEU A N 1
ATOM 735 C CA . LEU A 1 91 ? -20.516 9.859 -1.687 1 81.38 91 LEU A CA 1
ATOM 736 C C . LEU A 1 91 ? -19.438 8.961 -2.275 1 81.38 91 LEU A C 1
ATOM 738 O O . LEU A 1 91 ? -19.125 9.055 -3.465 1 81.38 91 LEU A O 1
ATOM 742 N N . LYS A 1 92 ? -18.984 8.008 -1.507 1 85.5 92 LYS A N 1
ATOM 743 C CA . LYS A 1 92 ? -17.906 7.145 -1.979 1 85.5 92 LYS A CA 1
ATOM 744 C C . LYS A 1 92 ? -18.453 5.953 -2.752 1 85.5 92 LYS A C 1
ATOM 746 O O . LYS A 1 92 ? -17.734 5.324 -3.531 1 85.5 92 LYS A O 1
ATOM 751 N N . ILE A 1 93 ? -19.734 5.652 -2.557 1 90.56 93 ILE A N 1
ATOM 752 C CA . ILE A 1 93 ? -20.328 4.461 -3.143 1 90.56 93 ILE A CA 1
ATOM 753 C C . ILE A 1 93 ? -20.281 4.551 -4.668 1 90.56 93 ILE A C 1
ATOM 755 O O . ILE A 1 93 ? -19.812 3.619 -5.332 1 90.56 93 ILE A O 1
ATOM 759 N N . PRO A 1 94 ? -20.672 5.688 -5.238 1 90.5 94 PRO A N 1
ATOM 760 C CA . PRO A 1 94 ? -20.609 5.777 -6.699 1 90.5 94 PRO A CA 1
ATOM 761 C C . PRO A 1 94 ? -19.172 5.672 -7.23 1 90.5 94 PRO A C 1
ATOM 763 O O . PRO A 1 94 ? -18.953 5.105 -8.305 1 90.5 94 PRO A O 1
ATOM 766 N N . PHE A 1 95 ? -18.312 6.172 -6.523 1 88.94 95 PHE A N 1
ATOM 767 C CA . PHE A 1 95 ? -16.922 6.117 -6.969 1 88.94 95 PHE A CA 1
ATOM 768 C C . PHE A 1 95 ? -16.375 4.703 -6.855 1 88.94 95 PHE A C 1
ATOM 770 O O . PHE A 1 95 ? -15.57 4.273 -7.688 1 88.94 95 PHE A O 1
ATOM 777 N N . SER A 1 96 ? -16.766 4.039 -5.832 1 92.56 96 SER A N 1
ATOM 778 C CA . SER A 1 96 ? -16.344 2.65 -5.676 1 92.56 96 SER A CA 1
ATOM 779 C C . SER A 1 96 ? -16.906 1.771 -6.789 1 92.56 96 SER A C 1
ATOM 781 O O . SER A 1 96 ? -16.203 0.899 -7.309 1 92.56 96 SER A O 1
ATOM 783 N N . VAL A 1 97 ? -18.141 2.049 -7.094 1 94.81 97 VAL A N 1
ATOM 784 C CA . VAL A 1 97 ? -18.781 1.3 -8.172 1 94.81 97 VAL A CA 1
ATOM 785 C C . VAL A 1 97 ? -18.109 1.623 -9.5 1 94.81 97 VAL A C 1
ATOM 787 O O . VAL A 1 97 ? -17.828 0.724 -10.297 1 94.81 97 VAL A O 1
ATOM 790 N N . LEU A 1 98 ? -17.797 2.844 -9.648 1 93.62 98 LEU A N 1
ATOM 791 C CA . LEU A 1 98 ? -17.156 3.271 -10.883 1 93.62 98 LEU A CA 1
ATOM 792 C C . LEU A 1 98 ? -15.773 2.654 -11.016 1 93.62 98 LEU A C 1
ATOM 794 O O . LEU A 1 98 ? -15.414 2.137 -12.07 1 93.62 98 LEU A O 1
ATOM 798 N N . ASP A 1 99 ? -15.031 2.721 -9.977 1 94 99 ASP A N 1
ATOM 799 C CA . ASP A 1 99 ? -13.68 2.178 -9.992 1 94 99 ASP A CA 1
ATOM 800 C C . ASP A 1 99 ? -13.688 0.681 -10.289 1 94 99 ASP A C 1
ATOM 802 O O . ASP A 1 99 ? -12.891 0.197 -11.094 1 94 99 ASP A O 1
ATOM 806 N N . SER A 1 100 ? -14.602 -0.036 -9.656 1 95.75 100 SER A N 1
ATOM 807 C CA . SER A 1 100 ? -14.688 -1.479 -9.859 1 95.75 100 SER A CA 1
ATOM 808 C C . SER A 1 100 ? -15.164 -1.812 -11.266 1 95.75 100 SER A C 1
ATOM 810 O O . SER A 1 100 ? -14.703 -2.779 -11.875 1 95.75 100 SER A O 1
ATOM 812 N N . LEU A 1 101 ? -16.062 -0.989 -11.727 1 95.56 101 LEU A N 1
ATOM 813 C CA . LEU A 1 101 ? -16.594 -1.199 -13.07 1 95.56 101 LEU A CA 1
ATOM 814 C C . LEU A 1 101 ? -15.5 -0.983 -14.117 1 95.56 101 LEU A C 1
ATOM 816 O O . LEU A 1 101 ? -15.344 -1.786 -15.039 1 95.56 101 LEU A O 1
ATOM 820 N N . VAL A 1 102 ? -14.789 0.075 -13.977 1 94.81 102 VAL A N 1
ATOM 821 C CA . VAL A 1 102 ? -13.719 0.392 -14.914 1 94.81 102 VAL A CA 1
ATOM 822 C C . VAL A 1 102 ? -12.664 -0.716 -14.891 1 94.81 102 VAL A C 1
ATOM 824 O O . VAL A 1 102 ? -12.242 -1.201 -15.945 1 94.81 102 VAL A O 1
ATOM 827 N N . TRP A 1 103 ? -12.281 -1.155 -13.734 1 95.81 103 TRP A N 1
ATOM 828 C CA 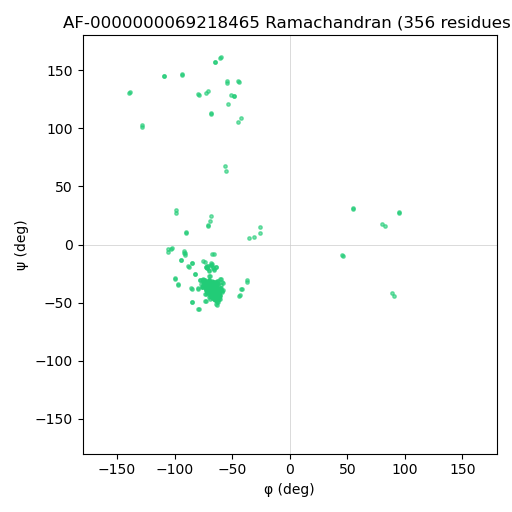. TRP A 1 103 ? -11.258 -2.189 -13.602 1 95.81 103 TRP A CA 1
ATOM 829 C C . TRP A 1 103 ? -11.719 -3.494 -14.242 1 95.81 103 TRP A C 1
ATOM 831 O O . TRP A 1 103 ? -11.008 -4.07 -15.07 1 95.81 103 TRP A O 1
ATOM 841 N N . THR A 1 104 ? -12.945 -3.924 -13.891 1 94.56 104 THR A N 1
ATOM 842 C CA . THR A 1 104 ? -13.445 -5.215 -14.352 1 94.56 104 THR A CA 1
ATOM 843 C C . THR A 1 104 ? -13.711 -5.188 -15.859 1 94.56 104 THR A C 1
ATOM 845 O O . THR A 1 104 ? -13.438 -6.16 -16.562 1 94.56 104 THR A O 1
ATOM 848 N N . SER A 1 105 ? -14.227 -4.109 -16.328 1 93.69 105 SER A N 1
ATOM 849 C CA . SER A 1 105 ? -14.547 -4.008 -17.75 1 93.69 105 SER A CA 1
ATOM 850 C C . SER A 1 105 ? -13.289 -4.043 -18.609 1 93.69 105 SER A C 1
ATOM 852 O O . SER A 1 105 ? -13.289 -4.598 -19.703 1 93.69 105 SER A O 1
ATOM 854 N N . ILE A 1 106 ? -12.234 -3.523 -18.109 1 93.12 106 ILE A N 1
ATOM 855 C CA . ILE A 1 106 ? -11 -3.432 -18.891 1 93.12 106 ILE A CA 1
ATOM 856 C C . ILE A 1 106 ? -10.219 -4.738 -18.781 1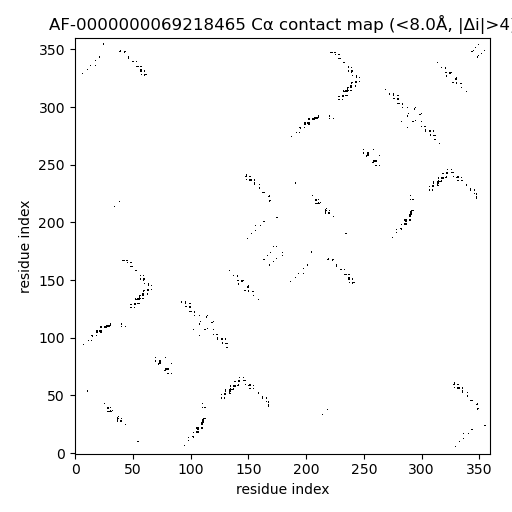 93.12 106 ILE A C 1
ATOM 858 O O . ILE A 1 106 ? -9.688 -5.238 -19.766 1 93.12 106 ILE A O 1
ATOM 862 N N . THR A 1 107 ? -10.203 -5.348 -17.641 1 90.44 107 THR A N 1
ATOM 863 C CA . THR A 1 107 ? -9.266 -6.441 -17.391 1 90.44 107 THR A CA 1
ATOM 864 C C . THR A 1 107 ? -9.953 -7.793 -17.562 1 90.44 107 THR A C 1
ATOM 866 O O . THR A 1 107 ? -9.32 -8.773 -17.953 1 90.44 107 THR A O 1
ATOM 869 N N . TYR A 1 108 ? -11.219 -7.887 -17.312 1 89.75 108 TYR A N 1
ATOM 870 C CA . TYR A 1 108 ? -11.867 -9.188 -17.172 1 89.75 108 TYR A CA 1
ATOM 871 C C . TYR A 1 108 ? -11.797 -9.969 -18.484 1 89.75 108 TYR A C 1
ATOM 873 O O . TYR A 1 108 ? -11.32 -11.109 -18.5 1 89.75 108 TYR A O 1
ATOM 881 N N . TYR A 1 109 ? -12.164 -9.477 -19.562 1 84.81 109 TYR A N 1
ATOM 882 C CA . TYR A 1 109 ? -12.258 -10.227 -20.797 1 84.81 109 TYR A CA 1
ATOM 883 C C . TYR A 1 109 ? -10.891 -10.344 -21.484 1 84.81 109 TYR A C 1
ATOM 885 O O . TYR A 1 109 ? -10.609 -11.336 -22.156 1 84.81 109 TYR A O 1
ATOM 893 N N . VAL A 1 110 ? -10.07 -9.43 -21.203 1 82.62 110 VAL A N 1
ATOM 894 C CA . VAL A 1 110 ? -8.773 -9.43 -21.891 1 82.62 110 VAL A CA 1
ATOM 895 C C . VAL A 1 110 ? -7.848 -10.445 -21.234 1 82.62 110 VAL A C 1
ATOM 897 O O . VAL A 1 110 ? -7.035 -11.078 -21.906 1 82.62 110 VAL A O 1
ATOM 900 N N . ILE A 1 111 ? -7.867 -10.602 -19.859 1 82.25 111 ILE A N 1
ATOM 901 C CA . ILE A 1 111 ? -7.008 -11.547 -19.172 1 82.25 111 ILE A CA 1
ATOM 902 C C . ILE A 1 111 ? -7.477 -12.977 -19.453 1 82.25 111 ILE A C 1
ATOM 904 O O . ILE A 1 111 ? -6.684 -13.914 -19.391 1 82.25 111 ILE A O 1
ATOM 908 N N . GLY A 1 112 ? -8.781 -13.188 -19.938 1 78.56 112 GLY A N 1
ATOM 909 C CA . GLY A 1 112 ? -9.266 -14.5 -20.344 1 78.56 112 GLY A CA 1
ATOM 910 C C . GLY A 1 112 ? -10.008 -15.219 -19.234 1 78.56 112 GLY A C 1
ATOM 911 O O . GLY A 1 112 ? -9.883 -16.438 -19.094 1 78.56 112 GLY A O 1
ATOM 912 N N . TYR A 1 113 ? -10.602 -14.477 -18.359 1 82 113 TYR A N 1
ATOM 913 C CA . TYR A 1 113 ? -11.453 -15.133 -17.375 1 82 113 TYR A CA 1
ATOM 914 C C . TYR A 1 113 ? -12.656 -15.781 -18.031 1 82 113 TYR A C 1
ATOM 916 O O . TYR A 1 113 ? -12.883 -15.602 -19.234 1 82 113 TYR A O 1
ATOM 924 N N . SER A 1 114 ? -13.172 -16.734 -17.328 1 81.06 114 SER A N 1
ATOM 925 C CA . SER A 1 114 ? -14.328 -17.438 -17.906 1 81.06 114 SER A CA 1
ATOM 926 C C . SER A 1 114 ? -15.359 -16.438 -18.422 1 81.06 114 SER A C 1
ATOM 928 O O . SER A 1 114 ? -15.703 -15.477 -17.75 1 81.06 114 SER A O 1
ATOM 930 N N . PRO A 1 115 ? -15.773 -16.609 -19.688 1 83.44 115 PRO A N 1
ATOM 931 C CA . PRO A 1 115 ? -16.672 -15.633 -20.328 1 83.44 115 PRO A CA 1
ATOM 932 C C . PRO A 1 115 ? -18.094 -15.688 -19.766 1 83.44 115 PRO A C 1
ATOM 934 O O . PRO A 1 115 ? -18.969 -14.977 -20.234 1 83.44 115 PRO A O 1
ATOM 937 N N . GLU A 1 116 ? -18.328 -16.266 -18.656 1 88.94 116 GLU A N 1
ATOM 938 C CA . GLU A 1 116 ? -19.672 -16.328 -18.078 1 88.94 116 GLU A CA 1
ATOM 939 C C . GLU A 1 116 ? -20.031 -15.023 -17.375 1 88.94 116 GLU A C 1
ATOM 941 O O . GLU A 1 116 ? -19.25 -14.492 -16.594 1 88.94 116 GLU A O 1
ATOM 946 N N . ILE A 1 117 ? -21.203 -14.469 -17.703 1 88.5 117 ILE A N 1
ATOM 947 C CA . ILE A 1 117 ? -21.672 -13.195 -17.172 1 88.5 117 ILE A CA 1
ATOM 948 C C . ILE A 1 117 ? -21.844 -13.281 -15.664 1 88.5 117 ILE A C 1
ATOM 950 O O . ILE A 1 117 ? -21.609 -12.297 -14.945 1 88.5 117 ILE A O 1
ATOM 954 N N . THR A 1 118 ? -22.172 -14.453 -15.25 1 90.62 118 THR A N 1
ATOM 955 C CA . THR A 1 118 ? -22.359 -14.625 -13.812 1 90.62 118 THR A CA 1
ATOM 956 C C . THR A 1 118 ? -21.047 -14.477 -13.062 1 90.62 118 THR A C 1
ATOM 958 O O . THR A 1 118 ? -21 -13.867 -11.992 1 90.62 118 THR A O 1
ATOM 961 N N . ARG A 1 119 ? -19.984 -14.953 -13.664 1 90.19 119 ARG A N 1
ATOM 962 C CA . ARG A 1 119 ? -18.688 -14.844 -13.031 1 90.19 119 ARG A CA 1
ATOM 963 C C . ARG A 1 119 ? -18.141 -13.422 -13.117 1 90.19 119 ARG A C 1
ATOM 965 O O . ARG A 1 119 ? -17.469 -12.953 -12.203 1 90.19 119 ARG A O 1
ATOM 972 N N . PHE A 1 120 ? -18.578 -12.805 -14.211 1 92.69 120 PHE A N 1
ATOM 973 C CA . PHE A 1 120 ? -18.219 -11.398 -14.359 1 92.69 120 PHE A CA 1
ATOM 974 C C . PHE A 1 120 ? -18.891 -10.555 -13.273 1 92.69 120 PHE A C 1
ATOM 976 O O . PHE A 1 120 ? -18.219 -9.742 -12.625 1 92.69 120 PHE A O 1
ATOM 983 N N . LEU A 1 121 ? -20.172 -10.781 -12.992 1 93.12 121 LEU A N 1
ATOM 984 C CA . LEU A 1 121 ? -20.922 -10.023 -11.992 1 93.12 121 LEU A CA 1
ATOM 985 C C . LEU A 1 121 ? -20.438 -10.352 -10.586 1 93.12 121 LEU A C 1
ATOM 987 O O . LEU A 1 121 ? -20.406 -9.484 -9.711 1 93.12 121 LEU A O 1
ATOM 991 N N . ARG A 1 122 ? -19.984 -11.57 -10.422 1 93.62 122 ARG A N 1
ATOM 992 C CA . ARG A 1 122 ? -19.469 -11.961 -9.117 1 93.62 122 ARG A CA 1
ATOM 993 C C . ARG A 1 122 ? -18.156 -11.258 -8.812 1 93.62 122 ARG A C 1
ATOM 995 O O . ARG A 1 122 ? -17.953 -10.766 -7.699 1 93.62 122 ARG A O 1
ATOM 1002 N N . GLN A 1 123 ? -17.297 -11.242 -9.797 1 92.75 123 GLN A N 1
ATOM 1003 C CA . GLN A 1 123 ? -16.031 -10.531 -9.586 1 92.75 123 GLN A CA 1
ATOM 1004 C C . GLN A 1 123 ? -16.266 -9.047 -9.359 1 92.75 123 GLN A C 1
ATOM 1006 O O . GLN A 1 123 ? -15.625 -8.43 -8.516 1 92.75 123 GLN A O 1
ATOM 1011 N N . PHE A 1 124 ? -17.219 -8.547 -10.133 1 95.25 124 PHE A N 1
ATOM 1012 C CA . PHE A 1 124 ? -17.578 -7.137 -10.039 1 95.25 124 PHE A CA 1
ATOM 1013 C C . PHE A 1 124 ? -18.094 -6.797 -8.641 1 95.25 124 PHE A C 1
ATOM 1015 O O . PHE A 1 124 ? -17.609 -5.848 -8.016 1 95.25 124 PHE A O 1
ATOM 1022 N N . LEU A 1 125 ? -18.953 -7.559 -8.102 1 95.44 125 LEU A N 1
ATOM 1023 C CA . LEU A 1 125 ? -19.531 -7.328 -6.781 1 95.44 125 LEU A CA 1
ATOM 1024 C C . LEU A 1 125 ? -18.5 -7.523 -5.684 1 95.44 125 LEU A C 1
ATOM 1026 O O . LEU A 1 125 ? -18.469 -6.773 -4.703 1 95.44 125 LEU A O 1
ATOM 1030 N N . LEU A 1 126 ? -17.609 -8.477 -5.914 1 94 126 LEU A N 1
ATOM 1031 C CA . LEU A 1 126 ? -16.562 -8.734 -4.938 1 94 126 LEU A CA 1
ATOM 1032 C C . LEU A 1 126 ? -15.586 -7.562 -4.867 1 94 126 LEU A C 1
ATOM 1034 O O . LEU A 1 126 ? -15.148 -7.18 -3.783 1 94 126 LEU A O 1
ATOM 1038 N N . LEU A 1 127 ? -15.352 -7.02 -6.027 1 95 127 LEU A N 1
ATOM 1039 C CA . LEU A 1 127 ? -14.406 -5.906 -6.066 1 95 127 LEU A CA 1
ATOM 1040 C C . LEU A 1 127 ? -15.008 -4.656 -5.434 1 95 127 LEU A C 1
ATOM 1042 O O . LEU A 1 127 ? -14.305 -3.885 -4.781 1 95 127 LEU A O 1
ATOM 1046 N N . ILE A 1 128 ? -16.297 -4.477 -5.602 1 95.38 128 ILE A N 1
ATOM 1047 C CA . ILE A 1 128 ? -16.969 -3.352 -4.957 1 95.38 128 ILE A CA 1
ATOM 1048 C C . ILE A 1 128 ? -16.906 -3.512 -3.441 1 95.38 128 ILE A C 1
ATOM 1050 O O . ILE A 1 128 ? -16.578 -2.566 -2.725 1 95.38 128 ILE A O 1
ATOM 1054 N N . ALA A 1 129 ? -17.234 -4.66 -2.98 1 93.94 129 ALA A N 1
ATOM 1055 C CA . ALA A 1 129 ? -17.234 -4.938 -1.547 1 93.94 129 ALA A CA 1
ATOM 1056 C C . ALA A 1 129 ? -15.828 -4.773 -0.957 1 93.94 129 ALA A C 1
ATOM 1058 O O . ALA A 1 129 ? -15.672 -4.199 0.122 1 93.94 129 ALA A O 1
ATOM 1059 N N . MET A 1 130 ? -14.859 -5.246 -1.698 1 92.62 130 MET A N 1
ATOM 1060 C CA . MET A 1 130 ? -13.477 -5.145 -1.231 1 92.62 130 MET A CA 1
ATOM 1061 C C . MET A 1 130 ? -13.023 -3.689 -1.179 1 92.62 130 MET A C 1
ATOM 1063 O O . MET A 1 130 ? -12.359 -3.275 -0.227 1 92.62 130 MET A O 1
ATOM 1067 N N . HIS A 1 131 ? -13.32 -2.979 -2.203 1 93.56 131 HIS A N 1
ATOM 1068 C CA . HIS A 1 131 ? -12.961 -1.565 -2.252 1 93.56 131 HIS A CA 1
ATOM 1069 C C . HIS A 1 131 ? -13.617 -0.79 -1.114 1 93.56 131 HIS A C 1
ATOM 1071 O O . HIS A 1 131 ? -12.961 -0.002 -0.433 1 93.56 131 HIS A O 1
ATOM 1077 N N . MET A 1 132 ? -14.852 -1.061 -0.9 1 93.06 132 MET A N 1
ATOM 1078 C CA . MET A 1 132 ? -15.578 -0.373 0.16 1 93.06 132 MET A CA 1
ATOM 1079 C C . MET A 1 132 ? -15.055 -0.78 1.534 1 93.06 132 MET A C 1
ATOM 1081 O O . MET A 1 132 ? -14.945 0.056 2.434 1 93.06 132 MET A O 1
ATOM 1085 N N . SER A 1 133 ? -14.805 -2.006 1.71 1 92.12 133 SER A N 1
ATOM 1086 C CA . SER A 1 133 ? -14.258 -2.486 2.977 1 92.12 133 SER A CA 1
ATOM 1087 C C . SER A 1 133 ? -12.906 -1.855 3.27 1 92.12 133 SER A C 1
ATOM 1089 O O . SER A 1 133 ? -12.641 -1.441 4.398 1 92.12 133 SER A O 1
ATOM 1091 N N . SER A 1 134 ? -12.094 -1.774 2.252 1 92.75 134 SER A N 1
ATOM 1092 C CA . SER A 1 134 ? -10.766 -1.186 2.434 1 92.75 134 SER A CA 1
ATOM 1093 C C . SER A 1 134 ? -10.867 0.292 2.797 1 92.75 134 SER A C 1
ATOM 1095 O O . SER A 1 134 ? -10.188 0.758 3.713 1 92.75 134 SER A O 1
ATOM 1097 N N . THR A 1 135 ? -11.688 1.047 2.131 1 90.75 135 THR A N 1
ATOM 1098 C CA . THR A 1 135 ? -11.844 2.471 2.4 1 90.75 135 THR A CA 1
ATOM 1099 C C . THR A 1 135 ? -12.422 2.699 3.795 1 90.75 135 THR A C 1
ATOM 1101 O O . THR A 1 135 ? -11.992 3.602 4.512 1 90.75 135 THR A O 1
ATOM 1104 N N . SER A 1 136 ? -13.383 1.886 4.148 1 91.88 136 SER A N 1
ATOM 1105 C CA . SER A 1 136 ? -13.977 2.006 5.477 1 91.88 136 SER A CA 1
ATOM 1106 C C . SER A 1 136 ? -12.969 1.677 6.57 1 91.88 136 SER A C 1
ATOM 1108 O O . SER A 1 136 ? -12.938 2.336 7.609 1 91.88 136 SER A O 1
ATOM 1110 N N . MET A 1 137 ? -12.211 0.718 6.316 1 93.94 137 MET A N 1
ATOM 1111 C CA . MET A 1 137 ? -11.18 0.337 7.277 1 93.94 137 MET A CA 1
ATOM 1112 C C . MET A 1 137 ? -10.156 1.451 7.445 1 93.94 137 MET A C 1
ATOM 1114 O O . MET A 1 137 ? -9.789 1.8 8.57 1 93.94 137 MET A O 1
ATOM 1118 N N . CYS A 1 138 ? -9.719 2.039 6.398 1 93.25 138 CYS A N 1
ATOM 1119 C CA . CYS A 1 138 ? -8.734 3.111 6.457 1 93.25 138 CYS A CA 1
ATOM 1120 C C . CYS A 1 138 ? -9.32 4.355 7.117 1 93.25 138 CYS A C 1
ATOM 1122 O O . CYS A 1 138 ? -8.633 5.051 7.863 1 93.25 138 CYS A O 1
ATOM 1124 N N . ARG A 1 139 ? -10.586 4.602 6.863 1 90.44 139 ARG A N 1
ATOM 1125 C CA . ARG A 1 139 ? -11.242 5.727 7.516 1 90.44 139 ARG A CA 1
ATOM 1126 C C . ARG A 1 139 ? -11.328 5.516 9.023 1 90.44 139 ARG A C 1
ATOM 1128 O O . ARG A 1 139 ? -11.117 6.453 9.797 1 90.44 139 ARG A O 1
ATOM 1135 N N . SER A 1 140 ? -11.68 4.348 9.406 1 92.94 140 SER A N 1
ATOM 1136 C CA . SER A 1 140 ? -11.766 4.035 10.828 1 92.94 140 SER A CA 1
ATOM 1137 C C . SER A 1 140 ? -10.406 4.164 11.508 1 92.94 140 SER A C 1
ATOM 1139 O O . SER A 1 140 ? -10.305 4.699 12.617 1 92.94 140 SER A O 1
ATOM 1141 N N . LEU A 1 141 ? -9.367 3.732 10.805 1 94.75 141 LEU A N 1
ATOM 1142 C CA . LEU A 1 141 ? -8.023 3.822 11.359 1 94.75 141 LEU A CA 1
ATOM 1143 C C . LEU A 1 141 ? -7.582 5.277 11.484 1 94.75 141 LEU A C 1
ATOM 1145 O O . LEU A 1 141 ? -6.926 5.652 12.461 1 94.75 141 LEU A O 1
ATOM 1149 N N . ALA A 1 142 ? -7.965 6.043 10.508 1 93 142 ALA A N 1
ATOM 1150 C CA . ALA A 1 142 ? -7.641 7.465 10.531 1 93 142 ALA A CA 1
ATOM 1151 C C . ALA A 1 142 ? -8.312 8.164 11.711 1 93 142 ALA A C 1
ATOM 1153 O O . ALA A 1 142 ? -7.715 9.031 12.352 1 93 142 ALA A O 1
ATOM 1154 N N . ALA A 1 143 ? -9.578 7.785 12.016 1 89.75 143 ALA A N 1
ATOM 1155 C CA . ALA A 1 143 ? -10.336 8.391 13.102 1 89.75 143 ALA A CA 1
ATOM 1156 C C . ALA A 1 143 ? -9.766 8 14.461 1 89.75 143 ALA A C 1
ATOM 1158 O O . ALA A 1 143 ? -9.82 8.789 15.414 1 89.75 143 ALA A O 1
ATOM 1159 N N . VAL A 1 144 ? -9.125 6.852 14.531 1 92.25 144 VAL A N 1
ATOM 1160 C CA . VAL A 1 144 ? -8.609 6.344 15.805 1 92.25 144 VAL A CA 1
ATOM 1161 C C . VAL A 1 144 ? -7.238 6.953 16.078 1 92.25 144 VAL A C 1
ATOM 1163 O O . VAL A 1 144 ? -6.977 7.418 17.188 1 92.25 144 VAL A O 1
ATOM 1166 N N . PHE A 1 145 ? -6.152 6.984 15.148 1 90.25 145 PHE A N 1
ATOM 1167 C CA . PHE A 1 145 ? -4.777 7.398 15.398 1 90.25 145 PHE A CA 1
ATOM 1168 C C . PHE A 1 145 ? -4.598 8.883 15.117 1 90.25 145 PHE A C 1
ATOM 1170 O O . PHE A 1 145 ? -3.703 9.523 15.672 1 90.25 145 PHE A O 1
ATOM 1177 N N . LYS A 1 146 ? -5.418 9.664 14.586 1 90 146 LYS A N 1
ATOM 1178 C CA . LYS A 1 146 ? -5.574 11.094 14.359 1 90 146 LYS A CA 1
ATOM 1179 C C . LYS A 1 146 ? -4.281 11.719 13.836 1 90 146 LYS A C 1
ATOM 1181 O O . LYS A 1 146 ? -4.25 12.898 13.484 1 90 146 LYS A O 1
ATOM 1186 N N . THR A 1 147 ? -3.049 10.93 13.828 1 89.75 147 THR A N 1
ATOM 1187 C CA . THR A 1 147 ? -1.796 11.445 13.281 1 89.75 147 THR A CA 1
ATOM 1188 C C . THR A 1 147 ? -1.446 10.742 11.977 1 89.75 147 THR A C 1
ATOM 1190 O O . THR A 1 147 ? -1.692 9.539 11.828 1 89.75 147 THR A O 1
ATOM 1193 N N . ASP A 1 148 ? -0.877 11.445 11.094 1 90.12 148 ASP A N 1
ATOM 1194 C CA . ASP A 1 148 ? -0.608 10.961 9.742 1 90.12 148 ASP A CA 1
ATOM 1195 C C . ASP A 1 148 ? 0.35 9.773 9.766 1 90.12 148 ASP A C 1
ATOM 1197 O O . ASP A 1 148 ? 0.075 8.734 9.156 1 90.12 148 ASP A O 1
ATOM 1201 N N . VAL A 1 149 ? 1.404 9.914 10.57 1 88 149 VAL A N 1
ATOM 1202 C CA . VAL A 1 149 ? 2.463 8.914 10.547 1 88 149 VAL A CA 1
ATOM 1203 C C . VAL A 1 149 ? 1.979 7.633 11.219 1 88 149 VAL A C 1
ATOM 1205 O O . VAL A 1 149 ? 2.164 6.531 10.695 1 88 149 VAL A O 1
ATOM 1208 N N . ALA A 1 150 ? 1.297 7.801 12.336 1 89.5 150 ALA A N 1
ATOM 1209 C CA . ALA A 1 150 ? 0.799 6.637 13.07 1 89.5 150 ALA A CA 1
ATOM 1210 C C . ALA A 1 150 ? -0.288 5.914 12.281 1 89.5 150 ALA A C 1
ATOM 1212 O O . ALA A 1 150 ? -0.281 4.684 12.188 1 89.5 150 ALA A O 1
ATOM 1213 N N . ALA A 1 151 ? -1.156 6.648 11.688 1 92.88 151 ALA A N 1
ATOM 1214 C CA . ALA A 1 151 ? -2.258 6.059 10.93 1 92.88 151 ALA A CA 1
ATOM 1215 C C . ALA A 1 151 ? -1.742 5.316 9.703 1 92.88 151 ALA A C 1
ATOM 1217 O O . ALA A 1 151 ? -2.23 4.234 9.375 1 92.88 151 ALA A O 1
ATOM 1218 N N . THR A 1 152 ? -0.774 5.93 9.094 1 91.94 152 THR A N 1
ATOM 1219 C CA . THR A 1 152 ? -0.24 5.316 7.887 1 91.94 152 THR A CA 1
ATOM 1220 C C . THR A 1 152 ? 0.542 4.051 8.219 1 91.94 152 THR A C 1
ATOM 1222 O O . THR A 1 152 ? 0.469 3.059 7.488 1 91.94 152 THR A O 1
ATOM 1225 N N . THR A 1 153 ? 1.24 4.031 9.312 1 90.31 153 THR A N 1
ATOM 1226 C CA . THR A 1 153 ? 2.029 2.871 9.711 1 90.31 153 THR A CA 1
ATOM 1227 C C . THR A 1 153 ? 1.123 1.706 10.102 1 90.31 153 THR A C 1
ATOM 1229 O O . THR A 1 153 ? 1.312 0.583 9.625 1 90.31 153 THR A O 1
ATOM 1232 N N . VAL A 1 154 ? 0.127 2.008 10.82 1 91.88 154 VAL A N 1
ATOM 1233 C CA . VAL A 1 154 ? -0.804 0.96 11.227 1 91.88 154 VAL A CA 1
ATOM 1234 C C . VAL A 1 154 ? -1.652 0.53 10.031 1 91.88 154 VAL A C 1
ATOM 1236 O O . VAL A 1 154 ? -1.956 -0.655 9.875 1 91.88 154 VAL A O 1
ATOM 1239 N N . GLY A 1 155 ? -2.006 1.567 9.258 1 92.38 155 GLY A N 1
ATOM 1240 C CA . GLY A 1 155 ? -2.77 1.261 8.062 1 92.38 155 GLY A CA 1
ATOM 1241 C C . GLY A 1 155 ? -2.049 0.311 7.121 1 92.38 155 GLY A C 1
ATOM 1242 O O . GLY A 1 155 ? -2.668 -0.578 6.535 1 92.38 155 GLY A O 1
ATOM 1243 N N . SER A 1 156 ? -0.762 0.518 6.984 1 90.88 156 SER A N 1
ATOM 1244 C CA . SER A 1 156 ? 0.032 -0.357 6.129 1 90.88 156 SER A CA 1
ATOM 1245 C C . SER A 1 156 ? 0.052 -1.785 6.664 1 90.88 156 SER A C 1
ATOM 1247 O O . SER A 1 156 ? -0.009 -2.744 5.891 1 90.88 156 SER A O 1
ATOM 1249 N N . LEU A 1 157 ? 0.103 -1.918 7.953 1 91.06 157 LEU A N 1
ATOM 1250 C CA . LEU A 1 157 ? 0.081 -3.238 8.57 1 91.06 157 LEU A CA 1
ATOM 1251 C C . LEU A 1 157 ? -1.238 -3.949 8.289 1 91.06 157 LEU A C 1
ATOM 1253 O O . LEU A 1 157 ? -1.247 -5.105 7.855 1 91.06 157 LEU A O 1
ATOM 1257 N N . VAL A 1 158 ? -2.26 -3.256 8.492 1 91.44 158 VAL A N 1
ATOM 1258 C CA . VAL A 1 158 ? -3.582 -3.846 8.312 1 91.44 158 VAL A CA 1
ATOM 1259 C C . VAL A 1 158 ? -3.795 -4.215 6.848 1 91.44 158 VAL A C 1
ATOM 1261 O O . VAL A 1 158 ? -4.324 -5.285 6.543 1 91.44 158 VAL A O 1
ATOM 1264 N N . LEU A 1 159 ? -3.332 -3.361 6.023 1 90.25 159 LEU A N 1
ATOM 1265 C CA . LEU A 1 159 ? -3.49 -3.592 4.594 1 90.25 159 LEU A CA 1
ATOM 1266 C C . LEU A 1 159 ? -2.719 -4.832 4.156 1 90.25 159 LEU A C 1
ATOM 1268 O O . LEU A 1 159 ? -3.246 -5.668 3.414 1 90.25 159 LEU A O 1
ATOM 1272 N N . VAL A 1 160 ? -1.516 -4.953 4.609 1 89.25 160 VAL A N 1
ATOM 1273 C CA . VAL A 1 160 ? -0.685 -6.086 4.219 1 89.25 160 VAL A CA 1
ATOM 1274 C C . VAL A 1 160 ? -1.273 -7.379 4.785 1 89.25 160 VAL A C 1
ATOM 1276 O O . VAL A 1 160 ? -1.233 -8.422 4.133 1 89.25 160 VAL A O 1
ATOM 1279 N N . LEU A 1 161 ? -1.832 -7.301 5.957 1 88.31 161 LEU A N 1
ATOM 1280 C CA . LEU A 1 161 ? -2.504 -8.469 6.523 1 88.31 161 LEU A CA 1
ATOM 1281 C C . LEU A 1 161 ? -3.721 -8.852 5.691 1 88.31 161 LEU A C 1
ATOM 1283 O O . LEU A 1 161 ? -3.996 -10.039 5.5 1 88.31 161 LEU A O 1
ATOM 1287 N N . MET A 1 162 ? -4.32 -7.863 5.176 1 86.69 162 MET A N 1
ATOM 1288 C CA . MET A 1 162 ? -5.469 -8.133 4.312 1 86.69 162 MET A CA 1
ATOM 1289 C C . MET A 1 162 ? -5.023 -8.766 3 1 86.69 162 MET A C 1
ATOM 1291 O O . MET A 1 162 ? -5.746 -9.578 2.424 1 86.69 162 MET A O 1
ATOM 1295 N N . PHE A 1 163 ? -3.764 -8.344 2.578 1 85 163 PHE A N 1
ATOM 1296 C CA . PHE A 1 163 ? -3.227 -8.938 1.361 1 85 163 PHE A CA 1
ATOM 1297 C C . PHE A 1 163 ? -2.951 -10.422 1.562 1 85 163 PHE A C 1
ATOM 1299 O O . PHE A 1 163 ? -3.105 -11.219 0.634 1 85 163 PHE A O 1
ATOM 1306 N N . LEU A 1 164 ? -2.564 -10.773 2.701 1 78.5 164 LEU A N 1
ATOM 1307 C CA . LEU A 1 164 ? -2.197 -12.148 3.016 1 78.5 164 LEU A CA 1
ATOM 1308 C C . LEU A 1 164 ? -3.428 -13.055 3.016 1 78.5 164 LEU A C 1
ATOM 1310 O O . LEU A 1 164 ? -3.379 -14.172 2.506 1 78.5 164 LEU A O 1
ATOM 1314 N N . PHE A 1 165 ? -4.523 -12.539 3.527 1 72.31 165 PHE A N 1
ATOM 1315 C CA . PHE A 1 165 ? -5.715 -13.367 3.691 1 72.31 165 PHE A CA 1
ATOM 1316 C C . PHE A 1 165 ? -6.605 -13.289 2.459 1 72.31 165 PHE A C 1
ATOM 1318 O O . PHE A 1 165 ? -7.648 -13.938 2.396 1 72.31 165 PHE A O 1
ATOM 1325 N N . GLY A 1 166 ? -6.328 -12.445 1.529 1 61.72 166 GLY A N 1
ATOM 1326 C CA . GLY A 1 166 ? -7.148 -12.297 0.336 1 61.72 166 GLY A CA 1
ATOM 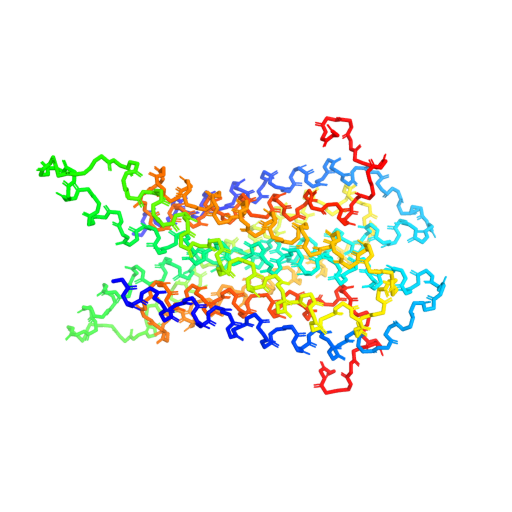1327 C C . GLY A 1 166 ? -7.074 -13.5 -0.584 1 61.72 166 GLY A C 1
ATOM 1328 O O . GLY A 1 166 ? -7.754 -13.547 -1.612 1 61.72 166 GLY A O 1
ATOM 1329 N N . GLY A 1 167 ? -6.727 -14.773 -0.061 1 55.12 167 GLY A N 1
ATOM 1330 C CA . GLY A 1 167 ? -6.973 -16.094 -0.629 1 55.12 167 GLY A CA 1
ATOM 1331 C C . GLY A 1 167 ? -5.859 -16.562 -1.541 1 55.12 167 GLY A C 1
ATOM 1332 O O . GLY A 1 167 ? -5.836 -17.734 -1.945 1 55.12 167 GLY A O 1
ATOM 1333 N N . PHE A 1 168 ? -5.391 -15.695 -2.322 1 53.94 168 PHE A N 1
ATOM 1334 C CA . PHE A 1 168 ? -4.684 -16.25 -3.475 1 53.94 168 PHE A CA 1
ATOM 1335 C C . PHE A 1 168 ? -3.42 -16.969 -3.039 1 53.94 168 PHE A C 1
ATOM 1337 O O . PHE A 1 168 ? -3.02 -17.953 -3.66 1 53.94 168 PHE A O 1
ATOM 1344 N N . ILE A 1 169 ? -2.793 -16.547 -2.02 1 53.22 169 ILE A N 1
ATOM 1345 C CA . ILE A 1 169 ? -1.546 -17.234 -1.689 1 53.22 169 ILE A CA 1
ATOM 1346 C C . ILE A 1 169 ? -1.849 -18.625 -1.138 1 53.22 169 ILE A C 1
ATOM 1348 O O . ILE A 1 169 ? -1.119 -19.578 -1.412 1 53.22 169 ILE A O 1
ATOM 1352 N N . LEU A 1 170 ? -2.912 -18.891 -0.392 1 52.59 170 LEU A N 1
ATOM 1353 C CA . LEU A 1 170 ? -3.18 -20.188 0.216 1 52.59 170 LEU A CA 1
ATOM 1354 C C . LEU A 1 170 ? -4.59 -20.656 -0.114 1 52.59 170 LEU A C 1
ATOM 1356 O O . LEU A 1 170 ? -5.57 -20 0.225 1 52.59 170 LEU A O 1
ATOM 1360 N N . PRO A 1 171 ? -4.645 -21.672 -1.135 1 51.19 171 PRO A N 1
ATOM 1361 C CA . PRO A 1 171 ? -5.984 -22.266 -1.206 1 51.19 171 PRO A CA 1
ATOM 1362 C C . PRO A 1 171 ? -6.562 -22.578 0.172 1 51.19 171 PRO A C 1
ATOM 1364 O O . PRO A 1 171 ? -5.816 -22.844 1.113 1 51.19 171 PRO A O 1
ATOM 1367 N N . ARG A 1 172 ? -7.949 -22.312 0.361 1 54.78 172 ARG A N 1
ATOM 1368 C CA . ARG A 1 172 ? -8.711 -22.484 1.592 1 54.78 172 ARG A CA 1
ATOM 1369 C C . ARG A 1 172 ? -8.375 -23.812 2.264 1 54.78 172 ARG A C 1
ATOM 1371 O O . ARG A 1 172 ? -8.203 -23.875 3.482 1 54.78 172 ARG A O 1
ATOM 1378 N N . PRO A 1 173 ? -8.312 -24.75 1.533 1 48.72 173 PRO A N 1
ATOM 1379 C CA . PRO A 1 173 ? -8.078 -25.984 2.295 1 48.72 173 PRO A CA 1
ATOM 1380 C C . PRO A 1 173 ? -6.707 -26 2.977 1 48.72 173 PRO A C 1
ATOM 1382 O O . PRO A 1 173 ? -6.484 -26.781 3.9 1 48.72 173 PRO A O 1
ATOM 1385 N N . SER A 1 174 ? -5.914 -24.969 2.613 1 51.62 174 SER A N 1
ATOM 1386 C CA . SER A 1 174 ? -4.57 -25.031 3.18 1 51.62 174 SER A CA 1
ATOM 1387 C C . SER A 1 174 ? -4.402 -24.016 4.305 1 51.62 174 SER A C 1
ATOM 1389 O O . SER A 1 174 ? -3.303 -23.844 4.836 1 51.62 174 SER A O 1
ATOM 1391 N N . LEU A 1 175 ? -5.336 -23.219 4.512 1 54.31 175 LEU A N 1
ATOM 1392 C CA . LEU A 1 175 ? -5.227 -22.297 5.633 1 54.31 175 LEU A CA 1
ATOM 1393 C C . LEU A 1 175 ? -5.359 -23.031 6.961 1 54.31 175 LEU A C 1
ATOM 1395 O O . LEU A 1 175 ? -6.188 -23.938 7.098 1 54.31 175 LEU A O 1
ATOM 1399 N N . PRO A 1 176 ? -4.395 -22.719 7.887 1 54.62 176 PRO A N 1
ATOM 1400 C CA . PRO A 1 176 ? -4.562 -23.312 9.219 1 54.62 176 PRO A CA 1
ATOM 1401 C C . PRO A 1 176 ? -5.926 -23 9.836 1 54.62 176 PRO A C 1
ATOM 1403 O O . PRO A 1 176 ? -6.543 -21.984 9.5 1 54.62 176 PRO A O 1
ATOM 1406 N N . LYS A 1 177 ? -6.504 -24 10.516 1 56.12 177 LYS A N 1
ATOM 1407 C CA . LYS A 1 177 ? -7.832 -23.984 11.125 1 56.12 177 LYS A CA 1
ATOM 1408 C C . LYS A 1 177 ? -8.102 -22.656 11.828 1 56.12 177 LYS A C 1
ATOM 1410 O O . LYS A 1 177 ? -9.227 -22.172 11.828 1 56.12 177 LYS A O 1
ATOM 1415 N N . TRP A 1 178 ? -7.109 -22.141 12.453 1 52.38 178 TRP A N 1
ATOM 1416 C CA . TRP A 1 178 ? -7.379 -20.938 13.25 1 52.38 178 TRP A CA 1
ATOM 1417 C C . TRP A 1 178 ? -7.621 -19.734 12.352 1 52.38 178 TRP A C 1
ATOM 1419 O O . TRP A 1 178 ? -8.211 -18.734 12.781 1 52.38 178 TRP A O 1
ATOM 1429 N N . LEU A 1 179 ? -7.215 -19.766 11.211 1 51.12 179 LEU A N 1
ATOM 1430 C CA . LEU A 1 179 ? -7.402 -18.656 10.273 1 51.12 179 LEU A CA 1
ATOM 1431 C C . LEU A 1 179 ? -8.531 -18.969 9.297 1 51.12 179 LEU A C 1
ATOM 1433 O O . LEU A 1 179 ? -8.836 -18.156 8.422 1 51.12 179 LEU A O 1
ATOM 1437 N N . ARG A 1 180 ? -9.062 -20.156 9.438 1 49.28 180 ARG A N 1
ATOM 1438 C CA . ARG A 1 180 ? -10.227 -20.578 8.672 1 49.28 180 ARG A CA 1
ATOM 1439 C C . ARG A 1 180 ? -11.484 -19.875 9.156 1 49.28 180 ARG A C 1
ATOM 1441 O O . ARG A 1 180 ? -11.648 -19.641 10.352 1 49.28 180 ARG A O 1
ATOM 1448 N N . MET B 1 1 ? 14.695 13.953 16.672 1 47.12 1 MET B N 1
ATOM 1449 C CA . MET B 1 1 ? 15.25 12.758 16.047 1 47.12 1 MET B CA 1
ATOM 1450 C C . MET B 1 1 ? 14.711 11.492 16.719 1 47.12 1 MET B C 1
ATOM 1452 O O . MET B 1 1 ? 14.633 10.438 16.078 1 47.12 1 MET B O 1
ATOM 1456 N N . LYS B 1 2 ? 14.422 11.703 18.031 1 51.78 2 LYS B N 1
ATOM 1457 C CA . LYS B 1 2 ? 14.008 10.57 18.859 1 51.78 2 LYS B CA 1
ATOM 1458 C C . LYS B 1 2 ? 12.633 10.055 18.438 1 51.78 2 LYS B C 1
ATOM 1460 O O . LYS B 1 2 ? 12.391 8.852 18.438 1 51.78 2 LYS B O 1
ATOM 1465 N N . ARG B 1 3 ? 11.797 11.023 18.047 1 58.12 3 ARG B N 1
ATOM 1466 C CA . ARG B 1 3 ? 10.422 10.664 17.703 1 58.12 3 ARG B CA 1
ATOM 1467 C C . ARG B 1 3 ? 10.375 9.781 16.469 1 58.12 3 ARG B C 1
ATOM 1469 O O . ARG B 1 3 ? 9.586 8.836 16.391 1 58.12 3 ARG B O 1
ATOM 1476 N N . ASN B 1 4 ? 11.484 9.883 15.688 1 65.44 4 ASN B N 1
ATOM 1477 C CA . ASN B 1 4 ? 11.508 9.078 14.477 1 65.44 4 ASN B CA 1
ATOM 1478 C C . ASN B 1 4 ? 12 7.656 14.75 1 65.44 4 ASN B C 1
ATOM 1480 O O . ASN B 1 4 ? 11.617 6.715 14.062 1 65.44 4 ASN B O 1
ATOM 1484 N N . SER B 1 5 ? 12.602 7.629 15.961 1 74.19 5 SER B N 1
ATOM 1485 C CA . SER B 1 5 ? 13.109 6.305 16.297 1 74.19 5 SER B CA 1
ATOM 1486 C C . SER B 1 5 ? 11.977 5.367 16.719 1 74.19 5 SER B C 1
ATOM 1488 O O . SER B 1 5 ? 12 4.176 16.406 1 74.19 5 SER B O 1
ATOM 1490 N N . PHE B 1 6 ? 10.992 5.984 17.297 1 79.5 6 PHE B N 1
A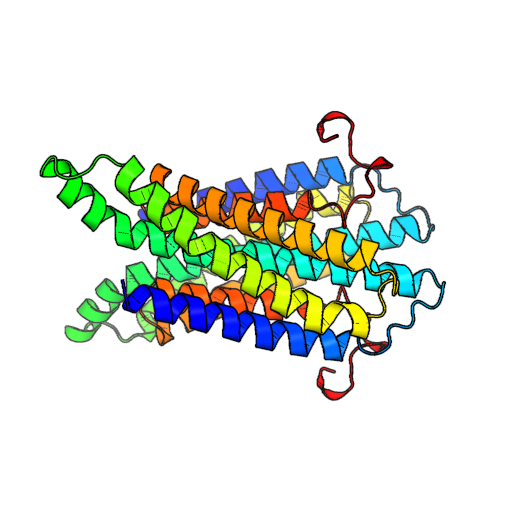TOM 1491 C CA . PHE B 1 6 ? 9.859 5.18 17.734 1 79.5 6 PHE B CA 1
ATOM 1492 C C . PHE B 1 6 ? 9.109 4.609 16.531 1 79.5 6 PHE B C 1
ATOM 1494 O O . PHE B 1 6 ? 8.68 3.451 16.562 1 79.5 6 PHE B O 1
ATOM 1501 N N . ILE B 1 7 ? 9.109 5.328 15.508 1 83.25 7 ILE B N 1
ATOM 1502 C CA . ILE B 1 7 ? 8.367 4.898 14.328 1 83.25 7 ILE B CA 1
ATOM 1503 C C . ILE B 1 7 ? 9.086 3.732 13.656 1 83.25 7 ILE B C 1
ATOM 1505 O O . ILE B 1 7 ? 8.453 2.771 13.219 1 83.25 7 ILE B O 1
ATOM 1509 N N . TYR B 1 8 ? 10.391 3.762 13.734 1 84.06 8 TYR B N 1
ATOM 1510 C CA . TYR B 1 8 ? 11.164 2.701 13.094 1 84.06 8 TYR B CA 1
ATOM 1511 C C . TYR B 1 8 ? 11.07 1.403 13.891 1 84.06 8 TYR B C 1
ATOM 1513 O O . TYR B 1 8 ? 10.977 0.319 13.305 1 84.06 8 TYR B O 1
ATOM 1521 N N . ILE B 1 9 ? 11.016 1.609 15.188 1 85.31 9 ILE B N 1
ATOM 1522 C CA . ILE B 1 9 ? 10.875 0.436 16.047 1 85.31 9 ILE B CA 1
ATOM 1523 C C . ILE B 1 9 ? 9.484 -0.172 15.867 1 85.31 9 ILE B C 1
ATOM 1525 O O . ILE B 1 9 ? 9.336 -1.396 15.812 1 85.31 9 ILE B O 1
ATOM 1529 N N . PHE B 1 10 ? 8.57 0.652 15.75 1 87 10 PHE B N 1
ATOM 1530 C CA . PHE B 1 10 ? 7.203 0.193 15.539 1 87 10 PHE B CA 1
ATOM 1531 C C . PHE B 1 10 ? 7.078 -0.541 14.211 1 87 10 PHE B C 1
ATOM 1533 O O . PHE B 1 10 ? 6.414 -1.578 14.125 1 87 10 PHE B O 1
ATOM 1540 N N . LYS B 1 11 ? 7.707 -0.029 13.242 1 89 11 LYS B N 1
ATOM 1541 C CA . LYS B 1 11 ? 7.676 -0.651 11.922 1 89 11 LYS B CA 1
ATOM 1542 C C . LYS B 1 11 ? 8.328 -2.029 11.953 1 89 11 LYS B C 1
ATOM 1544 O O . LYS B 1 11 ? 7.836 -2.969 11.32 1 89 11 LYS B O 1
ATOM 1549 N N . THR B 1 12 ? 9.422 -2.066 12.688 1 90.25 12 THR B N 1
ATOM 1550 C CA . THR B 1 12 ? 10.117 -3.346 12.797 1 90.25 12 THR B CA 1
ATOM 1551 C C . THR B 1 12 ? 9.266 -4.359 13.562 1 90.25 12 THR B C 1
ATOM 1553 O O . THR B 1 12 ? 9.25 -5.543 13.227 1 90.25 12 THR B O 1
ATOM 1556 N N . MET B 1 13 ? 8.617 -3.867 14.531 1 92.69 13 MET B N 1
ATOM 1557 C CA . MET B 1 13 ? 7.727 -4.738 15.297 1 92.69 13 MET B CA 1
ATOM 1558 C C . MET B 1 13 ? 6.594 -5.262 14.414 1 92.69 13 MET B C 1
ATOM 1560 O O . MET B 1 13 ? 6.242 -6.441 14.492 1 92.69 13 MET B O 1
ATOM 1564 N N . GLN B 1 14 ? 6.047 -4.395 13.648 1 92.44 14 GLN B N 1
ATOM 1565 C CA . GLN B 1 14 ? 4.984 -4.793 12.734 1 92.44 14 GLN B CA 1
ATOM 1566 C C . GLN B 1 14 ? 5.48 -5.836 11.734 1 92.44 14 GLN B C 1
ATOM 1568 O O . GLN B 1 14 ? 4.754 -6.773 11.398 1 92.44 14 GLN B O 1
ATOM 1573 N N . LEU B 1 15 ? 6.684 -5.609 11.289 1 93.81 15 LEU B N 1
ATOM 1574 C CA . LEU B 1 15 ? 7.285 -6.543 10.344 1 93.81 15 LEU B CA 1
ATOM 1575 C C . LEU B 1 15 ? 7.473 -7.914 10.984 1 93.81 15 LEU B C 1
ATOM 1577 O O . LEU B 1 15 ? 7.191 -8.938 10.352 1 93.81 15 LEU B O 1
ATOM 1581 N N . THR B 1 16 ? 7.863 -7.895 12.188 1 94.38 16 THR B N 1
ATOM 1582 C CA . THR B 1 16 ? 8.086 -9.141 12.906 1 94.38 16 THR B CA 1
ATOM 1583 C C . THR B 1 16 ? 6.77 -9.891 13.117 1 94.38 16 THR B C 1
ATOM 1585 O O . THR B 1 16 ? 6.703 -11.102 12.93 1 94.38 16 THR B O 1
ATOM 1588 N N . ILE B 1 17 ? 5.785 -9.172 13.445 1 93.62 17 ILE B N 1
ATOM 1589 C CA . ILE B 1 17 ? 4.477 -9.773 13.672 1 93.62 17 ILE B CA 1
ATOM 1590 C C . ILE B 1 17 ? 3.969 -10.414 12.383 1 93.62 17 ILE B C 1
ATOM 1592 O O . ILE B 1 17 ? 3.512 -11.562 12.391 1 93.62 17 ILE B O 1
ATOM 1596 N N . THR B 1 18 ? 4.102 -9.719 11.328 1 92.62 18 THR B N 1
ATOM 1597 C CA . THR B 1 18 ? 3.631 -10.242 10.055 1 92.62 18 THR B CA 1
ATOM 1598 C C . THR B 1 18 ? 4.484 -11.43 9.617 1 92.62 18 THR B C 1
ATOM 1600 O O . THR B 1 18 ? 3.975 -12.383 9.016 1 92.62 18 THR B O 1
ATOM 1603 N N . ALA B 1 19 ? 5.758 -11.312 9.875 1 93.69 19 ALA B N 1
ATOM 1604 C CA . ALA B 1 19 ? 6.648 -12.414 9.531 1 93.69 19 ALA B CA 1
ATOM 1605 C C . ALA B 1 19 ? 6.25 -13.695 10.258 1 93.69 19 ALA B C 1
ATOM 1607 O O . ALA B 1 19 ? 6.254 -14.781 9.672 1 93.69 19 ALA B O 1
ATOM 1608 N N . ILE B 1 20 ? 5.863 -13.57 11.453 1 90.88 20 ILE B N 1
ATOM 1609 C CA . ILE B 1 20 ? 5.449 -14.719 12.25 1 90.88 20 ILE B CA 1
ATOM 1610 C C . ILE B 1 20 ? 4.129 -15.266 11.719 1 90.88 20 ILE B C 1
ATOM 1612 O O . ILE B 1 20 ? 3.947 -16.484 11.633 1 90.88 20 ILE B O 1
ATOM 1616 N N . ILE B 1 21 ? 3.281 -14.438 11.352 1 86.5 21 ILE B N 1
ATOM 1617 C CA . ILE B 1 21 ? 1.989 -14.867 10.828 1 86.5 21 ILE B CA 1
ATOM 1618 C C . ILE B 1 21 ? 2.191 -15.648 9.531 1 86.5 21 ILE B C 1
ATOM 1620 O O . ILE B 1 21 ? 1.617 -16.734 9.352 1 86.5 21 ILE B O 1
ATOM 1624 N N . ILE B 1 22 ? 3.023 -15.133 8.68 1 83.88 22 ILE B N 1
ATOM 1625 C CA . ILE B 1 22 ? 3.221 -15.781 7.387 1 83.88 22 ILE B CA 1
ATOM 1626 C C . ILE B 1 22 ? 3.961 -17.109 7.586 1 83.88 22 ILE B C 1
ATOM 1628 O O . ILE B 1 22 ? 3.719 -18.078 6.863 1 83.88 22 ILE B O 1
ATOM 1632 N N . MET B 1 23 ? 4.879 -17.031 8.539 1 83.75 23 MET B N 1
ATOM 1633 C CA . MET B 1 23 ? 5.613 -18.266 8.82 1 83.75 23 MET B CA 1
ATOM 1634 C C . MET B 1 23 ? 4.664 -19.375 9.258 1 83.75 23 MET B C 1
ATOM 1636 O O . MET B 1 23 ? 4.863 -20.531 8.898 1 83.75 23 MET B O 1
ATOM 1640 N N . THR B 1 24 ? 3.664 -19.094 9.945 1 80.75 24 THR B N 1
ATOM 1641 C CA . THR B 1 24 ? 2.701 -20.078 10.43 1 80.75 24 THR B CA 1
ATOM 1642 C C . THR B 1 24 ? 1.758 -20.5 9.305 1 80.75 24 THR B C 1
ATOM 1644 O O . THR B 1 24 ? 1.296 -21.641 9.273 1 80.75 24 THR B O 1
ATOM 1647 N N . VAL B 1 25 ? 1.496 -19.609 8.5 1 75.94 25 VAL B N 1
ATOM 1648 C CA . VAL B 1 25 ? 0.574 -19.906 7.402 1 75.94 25 VAL B CA 1
ATOM 1649 C C . VAL B 1 25 ? 1.251 -20.812 6.387 1 75.94 25 VAL B C 1
ATOM 1651 O O . VAL B 1 25 ? 0.618 -21.719 5.84 1 75.94 25 VAL B O 1
ATOM 1654 N N . PHE B 1 26 ? 2.424 -20.531 6.176 1 75.12 26 PHE B N 1
ATOM 1655 C CA . PHE B 1 26 ? 3.131 -21.328 5.18 1 75.12 26 PHE B CA 1
ATOM 1656 C C . PHE B 1 26 ? 3.975 -22.406 5.848 1 75.12 26 PHE B C 1
ATOM 1658 O O . PHE B 1 26 ? 4.965 -22.875 5.277 1 75.12 26 PHE B O 1
ATOM 1665 N N . LEU B 1 27 ? 3.414 -22.812 7.035 1 66.5 27 LEU B N 1
ATOM 1666 C CA . LEU B 1 27 ? 4.113 -23.875 7.754 1 66.5 27 LEU B CA 1
ATOM 1667 C C . LEU B 1 27 ? 4.02 -25.188 6.996 1 66.5 27 LEU B C 1
ATOM 1669 O O . LEU B 1 27 ? 2.924 -25.625 6.633 1 66.5 27 LEU B O 1
ATOM 1673 N N . ARG B 1 28 ? 5.055 -25.75 6.465 1 58.19 28 ARG B N 1
ATOM 1674 C CA . ARG B 1 28 ? 5.262 -27.078 5.895 1 58.19 28 ARG B CA 1
ATOM 1675 C C . ARG B 1 28 ? 4.719 -27.156 4.473 1 58.19 28 ARG B C 1
ATOM 1677 O O . ARG B 1 28 ? 4.016 -28.109 4.121 1 58.19 28 ARG B O 1
ATOM 1684 N N . THR B 1 29 ? 4.516 -25.953 3.875 1 57.66 29 THR B N 1
ATOM 1685 C CA . THR B 1 29 ? 4.332 -26.109 2.436 1 57.66 29 THR B CA 1
ATOM 1686 C C . THR B 1 29 ? 5.512 -26.844 1.815 1 57.66 29 THR B C 1
ATOM 1688 O O . THR B 1 29 ? 6.656 -26.406 1.92 1 57.66 29 THR B O 1
ATOM 1691 N N . GLN B 1 30 ? 5.547 -28.078 2.34 1 50.34 30 GLN B N 1
ATOM 1692 C CA . GLN B 1 30 ? 6.605 -28.938 1.817 1 50.34 30 GLN B CA 1
ATOM 1693 C C . GLN B 1 30 ? 6.738 -28.781 0.304 1 50.34 30 GLN B C 1
ATOM 1695 O O . GLN B 1 30 ? 5.738 -28.656 -0.402 1 50.34 30 GLN B O 1
ATOM 1700 N N . LEU B 1 31 ? 7.848 -28.141 -0.081 1 50.69 31 LEU B N 1
ATOM 1701 C CA . LEU B 1 31 ? 8.328 -28.156 -1.456 1 50.69 31 LEU B CA 1
ATOM 1702 C C . LEU B 1 31 ? 7.855 -29.406 -2.182 1 50.69 31 LEU B C 1
ATOM 1704 O O . LEU B 1 31 ? 8.625 -30.359 -2.373 1 50.69 31 LEU B O 1
ATOM 1708 N N . ASP B 1 32 ? 6.922 -29.969 -1.541 1 50.09 32 ASP B N 1
ATOM 1709 C CA . ASP B 1 32 ? 6.73 -31.094 -2.453 1 50.09 32 ASP B CA 1
ATOM 1710 C C . ASP B 1 32 ? 6.504 -30.609 -3.883 1 50.09 32 ASP B C 1
ATOM 1712 O O . ASP B 1 32 ? 5.879 -29.578 -4.098 1 50.09 32 ASP B O 1
ATOM 1716 N N . VAL B 1 33 ? 7.441 -31.109 -4.711 1 52.41 33 VAL B N 1
ATOM 1717 C CA . VAL B 1 33 ? 7.691 -31.016 -6.145 1 52.41 33 VAL B CA 1
ATOM 1718 C C . VAL B 1 33 ? 6.371 -30.859 -6.891 1 52.41 33 VAL B C 1
ATOM 1720 O O . VAL B 1 33 ? 6.344 -30.859 -8.125 1 52.41 33 VAL B O 1
ATOM 1723 N N . ASP B 1 34 ? 5.266 -30.688 -6.09 1 58.84 34 ASP B N 1
ATOM 1724 C CA . ASP B 1 34 ? 4.098 -30.641 -6.965 1 58.84 34 ASP B CA 1
ATOM 1725 C C . ASP B 1 34 ? 3.758 -29.188 -7.336 1 58.84 34 ASP B C 1
ATOM 1727 O O . ASP B 1 34 ? 4.258 -28.25 -6.715 1 58.84 34 ASP B O 1
ATOM 1731 N N . LEU B 1 35 ? 3.283 -28.969 -8.477 1 59.75 35 LEU B N 1
ATO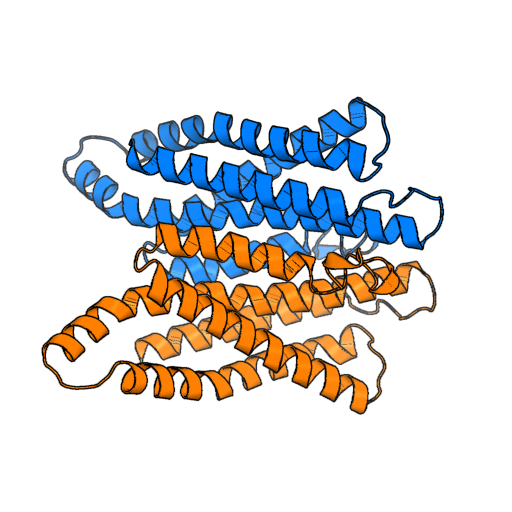M 1732 C CA . LEU B 1 35 ? 2.85 -27.734 -9.109 1 59.75 35 LEU B CA 1
ATOM 1733 C C . LEU B 1 35 ? 2.162 -26.812 -8.102 1 59.75 35 LEU B C 1
ATOM 1735 O O . LEU B 1 35 ? 2.354 -25.594 -8.133 1 59.75 35 LEU B O 1
ATOM 1739 N N . LEU B 1 36 ? 1.458 -27.453 -7.078 1 62.41 36 LEU B N 1
ATOM 1740 C CA . LEU B 1 36 ? 0.743 -26.656 -6.082 1 62.41 36 LEU B CA 1
ATOM 1741 C C . LEU B 1 36 ? 1.714 -26.031 -5.094 1 62.41 36 LEU B C 1
ATOM 1743 O O . LEU B 1 36 ? 1.542 -24.859 -4.707 1 62.41 36 LEU B O 1
ATOM 1747 N N . GLY B 1 37 ? 2.717 -26.828 -4.844 1 65.94 37 GLY B N 1
ATOM 1748 C CA . GLY B 1 37 ? 3.725 -26.328 -3.926 1 65.94 37 GLY B CA 1
ATOM 1749 C C . GLY B 1 37 ? 4.535 -25.172 -4.496 1 65.94 37 GLY B C 1
ATOM 1750 O O . GLY B 1 37 ? 4.852 -24.219 -3.789 1 65.94 37 GLY B O 1
ATOM 1751 N N . SER B 1 38 ? 4.707 -25.297 -5.836 1 69.69 38 SER B N 1
ATOM 1752 C CA . SER B 1 38 ? 5.488 -24.25 -6.488 1 69.69 38 SER B CA 1
ATOM 1753 C C . SER B 1 38 ? 4.719 -22.922 -6.527 1 69.69 38 SER B C 1
ATOM 1755 O O . SER B 1 38 ? 5.305 -21.859 -6.359 1 69.69 38 SER B O 1
ATOM 1757 N N . ASN B 1 39 ? 3.395 -23.062 -6.625 1 69.88 39 ASN B N 1
ATOM 1758 C CA . ASN B 1 39 ? 2.57 -21.859 -6.633 1 69.88 39 ASN B CA 1
ATOM 1759 C C . ASN B 1 39 ? 2.551 -21.172 -5.266 1 69.88 39 ASN B C 1
ATOM 1761 O O . ASN B 1 39 ? 2.555 -19.953 -5.176 1 69.88 39 ASN B O 1
ATOM 1765 N N . TYR B 1 40 ? 2.637 -22 -4.246 1 74.56 40 TYR B N 1
ATOM 1766 C CA . TYR B 1 40 ? 2.629 -21.438 -2.898 1 74.56 40 TYR B CA 1
ATOM 1767 C C . TYR B 1 40 ? 3.953 -20.75 -2.582 1 74.56 40 TYR B C 1
ATOM 1769 O O . TYR B 1 40 ? 3.979 -19.719 -1.907 1 74.56 40 TYR B O 1
ATOM 1777 N N . LEU B 1 41 ? 4.961 -21.281 -3.189 1 77.5 41 LEU B N 1
ATOM 1778 C CA . LEU B 1 41 ? 6.27 -20.688 -2.959 1 77.5 41 LEU B CA 1
ATOM 1779 C C . LEU B 1 41 ? 6.395 -19.344 -3.684 1 77.5 41 LEU B C 1
ATOM 1781 O O . LEU B 1 41 ? 6.945 -18.391 -3.137 1 77.5 41 LEU B O 1
ATOM 1785 N N . LEU B 1 42 ? 5.781 -19.344 -4.848 1 77 42 LEU B N 1
ATOM 1786 C CA . LEU B 1 42 ? 5.809 -18.094 -5.598 1 77 42 LEU B CA 1
ATOM 1787 C C . LEU B 1 42 ? 4.941 -17.031 -4.93 1 77 42 LEU B C 1
ATOM 1789 O O . LEU B 1 42 ? 5.293 -15.852 -4.914 1 77 42 LEU B O 1
ATOM 1793 N N . GLY B 1 43 ? 3.863 -17.531 -4.367 1 77.75 43 GLY B N 1
ATOM 1794 C CA . GLY B 1 43 ? 2.998 -16.609 -3.645 1 77.75 43 GLY B CA 1
ATOM 1795 C C . GLY B 1 43 ? 3.643 -16.031 -2.396 1 77.75 43 GLY B C 1
ATOM 1796 O O . GLY B 1 43 ? 3.473 -14.859 -2.09 1 77.75 43 GLY B O 1
ATOM 1797 N N . SER B 1 44 ? 4.402 -16.875 -1.747 1 82.25 44 SER B N 1
ATOM 1798 C CA . SER B 1 44 ? 5.066 -16.422 -0.531 1 82.25 44 SER B CA 1
ATOM 1799 C C . SER B 1 44 ? 6.164 -15.406 -0.849 1 82.25 44 SER B C 1
ATOM 1801 O O . SER B 1 44 ? 6.371 -14.453 -0.099 1 82.25 44 SER B O 1
ATOM 1803 N N . LEU B 1 45 ? 6.828 -15.625 -1.936 1 83.56 45 LEU B N 1
ATOM 1804 C CA . LEU B 1 45 ? 7.867 -14.68 -2.334 1 83.56 45 LEU B CA 1
ATOM 1805 C C . LEU B 1 45 ? 7.258 -13.344 -2.732 1 83.56 45 LEU B C 1
ATOM 1807 O O . LEU B 1 45 ? 7.809 -12.281 -2.408 1 83.56 45 LEU B O 1
ATOM 1811 N N . TYR B 1 46 ? 6.137 -13.469 -3.389 1 83.44 46 TYR B N 1
ATOM 1812 C CA . TYR B 1 46 ? 5.449 -12.25 -3.789 1 83.44 46 TYR B CA 1
ATOM 1813 C C . TYR B 1 46 ? 4.969 -11.469 -2.57 1 83.44 46 TYR B C 1
ATOM 1815 O O . TYR B 1 46 ? 5.09 -10.242 -2.523 1 83.44 46 TYR B O 1
ATOM 1823 N N . TYR B 1 47 ? 4.469 -12.133 -1.626 1 85.88 47 TYR B N 1
ATOM 1824 C CA . TYR B 1 47 ? 3.996 -11.469 -0.413 1 85.88 47 TYR B CA 1
ATOM 1825 C C . TYR B 1 47 ? 5.141 -10.766 0.305 1 85.88 47 TYR B C 1
ATOM 1827 O O . TYR B 1 47 ? 4.965 -9.672 0.842 1 85.88 47 TYR B O 1
ATOM 1835 N N . THR B 1 48 ? 6.281 -11.398 0.284 1 88.44 48 THR B N 1
ATOM 1836 C CA . THR B 1 48 ? 7.461 -10.836 0.922 1 88.44 48 THR B CA 1
ATOM 1837 C C . THR B 1 48 ? 7.848 -9.508 0.267 1 88.44 48 THR B C 1
ATOM 1839 O O . THR B 1 48 ? 8.133 -8.531 0.958 1 88.44 48 THR B O 1
ATOM 1842 N N . LEU B 1 49 ? 7.75 -9.461 -1.001 1 88.19 49 LEU B N 1
ATOM 1843 C CA . LEU B 1 49 ? 8.102 -8.25 -1.734 1 88.19 49 LEU B CA 1
ATOM 1844 C C . LEU B 1 49 ? 7.102 -7.133 -1.445 1 88.19 49 LEU B C 1
ATOM 1846 O O . LEU B 1 49 ? 7.496 -5.992 -1.189 1 88.19 49 LEU B O 1
ATOM 1850 N N . VAL B 1 50 ? 5.875 -7.555 -1.448 1 88.25 50 VAL B N 1
ATOM 1851 C CA . VAL B 1 50 ? 4.824 -6.574 -1.208 1 88.25 50 VAL B CA 1
ATOM 1852 C C . VAL B 1 50 ? 4.965 -6 0.2 1 88.25 50 VAL B C 1
ATOM 1854 O O . VAL B 1 50 ? 4.855 -4.785 0.396 1 88.25 50 VAL B O 1
ATOM 1857 N N . ARG B 1 51 ? 5.242 -6.848 1.11 1 90.31 51 ARG B N 1
ATOM 1858 C CA . ARG B 1 51 ? 5.336 -6.41 2.5 1 90.31 51 ARG B CA 1
ATOM 1859 C C . ARG B 1 51 ? 6.484 -5.43 2.691 1 90.31 51 ARG B C 1
ATOM 1861 O O . ARG B 1 51 ? 6.32 -4.395 3.346 1 90.31 51 ARG B O 1
ATOM 1868 N N . LEU B 1 52 ? 7.582 -5.691 2.135 1 91 52 LEU B N 1
ATOM 1869 C CA . LEU B 1 52 ? 8.75 -4.844 2.344 1 91 52 LEU B CA 1
ATOM 1870 C C . LEU B 1 52 ? 8.617 -3.537 1.564 1 91 52 LEU B C 1
ATOM 1872 O O . LEU B 1 52 ? 9.078 -2.488 2.021 1 91 52 LEU B O 1
ATOM 1876 N N . MET B 1 53 ? 7.945 -3.572 0.455 1 90.31 53 MET B N 1
ATOM 1877 C CA . MET B 1 53 ? 7.781 -2.363 -0.346 1 90.31 53 MET B CA 1
ATOM 1878 C C . MET B 1 53 ? 6.77 -1.417 0.298 1 90.31 53 MET B C 1
ATOM 1880 O O . MET B 1 53 ? 6.883 -0.198 0.162 1 90.31 53 MET B O 1
ATOM 1884 N N . THR B 1 54 ? 5.816 -1.985 0.969 1 91.56 54 THR B N 1
ATOM 1885 C CA . THR B 1 54 ? 4.797 -1.168 1.612 1 91.56 54 THR B CA 1
ATOM 1886 C C . THR B 1 54 ? 5.391 -0.372 2.771 1 91.56 54 THR B C 1
ATOM 1888 O O . THR B 1 54 ? 4.793 0.603 3.232 1 91.56 54 THR B O 1
ATOM 1891 N N . ASN B 1 55 ? 6.547 -0.809 3.213 1 88.31 55 ASN B N 1
ATOM 1892 C CA . ASN B 1 55 ? 7.223 -0.083 4.281 1 88.31 55 ASN B CA 1
ATOM 1893 C C . ASN B 1 55 ? 7.613 1.327 3.844 1 88.31 55 ASN B C 1
ATOM 1895 O O . ASN B 1 55 ? 7.809 2.209 4.68 1 88.31 55 ASN B O 1
ATOM 1899 N N . GLY B 1 56 ? 7.676 1.563 2.584 1 88.94 56 GLY B N 1
ATOM 1900 C CA . GLY B 1 56 ? 8.055 2.859 2.043 1 88.94 56 GLY B CA 1
ATOM 1901 C C . GLY B 1 56 ? 6.969 3.908 2.189 1 88.94 56 GLY B C 1
ATOM 1902 O O . GLY B 1 56 ? 7.254 5.109 2.189 1 88.94 56 GLY B O 1
ATOM 1903 N N . VAL B 1 57 ? 5.777 3.443 2.471 1 90.31 57 VAL B N 1
ATOM 1904 C CA . VAL B 1 57 ? 4.66 4.383 2.533 1 90.31 57 VAL B CA 1
ATOM 1905 C C . VAL B 1 57 ? 4.785 5.25 3.785 1 90.31 57 VAL B C 1
ATOM 1907 O O . VAL B 1 57 ? 4.562 6.461 3.736 1 90.31 57 VAL B O 1
ATOM 1910 N N . ALA B 1 58 ? 5.141 4.652 4.848 1 88.44 58 ALA B N 1
ATOM 1911 C CA . ALA B 1 58 ? 5.332 5.406 6.082 1 88.44 58 ALA B CA 1
ATOM 1912 C C . ALA B 1 58 ? 6.449 6.434 5.93 1 88.44 58 ALA B C 1
ATOM 1914 O O . ALA B 1 58 ? 6.367 7.535 6.477 1 88.44 58 ALA B O 1
ATOM 1915 N N . GLU B 1 59 ? 7.43 6.062 5.141 1 89 59 GLU B N 1
ATOM 1916 C CA . GLU B 1 59 ? 8.539 6.984 4.891 1 89 59 GLU B CA 1
ATOM 1917 C C . GLU B 1 59 ? 8.07 8.203 4.094 1 89 59 GLU B C 1
ATOM 1919 O O . GLU B 1 59 ? 8.578 9.305 4.285 1 89 59 GLU B O 1
ATOM 1924 N N . LEU B 1 60 ? 7.164 7.984 3.285 1 93.06 60 LEU B N 1
ATOM 1925 C CA . LEU B 1 60 ? 6.617 9.062 2.469 1 93.06 60 LEU B CA 1
ATOM 1926 C C . LEU B 1 60 ? 5.992 10.141 3.346 1 93.06 60 LEU B C 1
ATOM 1928 O O . LEU B 1 60 ? 6.32 11.328 3.209 1 93.06 60 LEU B O 1
ATOM 1932 N N . ILE B 1 61 ? 5.254 9.727 4.309 1 91.81 61 ILE B N 1
ATOM 1933 C CA . ILE B 1 61 ? 4.547 10.664 5.168 1 91.81 61 ILE B CA 1
ATOM 1934 C C . ILE B 1 61 ? 5.523 11.297 6.16 1 91.81 61 ILE B C 1
ATOM 1936 O O . ILE B 1 61 ? 5.449 12.492 6.438 1 91.81 61 ILE B O 1
ATOM 1940 N N . MET B 1 62 ? 6.441 10.5 6.598 1 89.25 62 MET B N 1
ATOM 1941 C CA . MET B 1 62 ? 7.441 11.039 7.52 1 89.25 62 MET B CA 1
ATOM 1942 C C . MET B 1 62 ? 8.289 12.109 6.844 1 89.25 62 MET B C 1
ATOM 1944 O O . MET B 1 62 ? 8.664 13.102 7.477 1 89.25 62 MET B O 1
ATOM 1948 N N . THR B 1 63 ? 8.562 11.93 5.645 1 90.25 63 THR B N 1
ATOM 1949 C CA . THR B 1 63 ? 9.359 12.898 4.898 1 90.25 63 THR B CA 1
ATOM 1950 C C . THR B 1 63 ? 8.578 14.195 4.688 1 90.25 63 THR B C 1
ATOM 1952 O O . THR B 1 63 ? 9.125 15.289 4.836 1 90.25 63 THR B O 1
ATOM 1955 N N . ILE B 1 64 ? 7.34 14.047 4.414 1 91.06 64 ILE B N 1
ATOM 1956 C CA . ILE B 1 64 ? 6.516 15.227 4.18 1 91.06 64 ILE B CA 1
ATOM 1957 C C . ILE B 1 64 ? 6.41 16.047 5.465 1 91.06 64 ILE B C 1
ATOM 1959 O O . ILE B 1 64 ? 6.434 17.281 5.426 1 91.06 64 ILE B O 1
ATOM 1963 N N . THR B 1 65 ? 6.273 15.367 6.555 1 87.19 65 THR B N 1
ATOM 1964 C CA . THR B 1 65 ? 6.145 16.047 7.836 1 87.19 65 THR B CA 1
ATOM 1965 C C . THR B 1 65 ? 7.438 16.766 8.195 1 87.19 65 THR B C 1
ATOM 1967 O O . THR B 1 65 ? 7.43 17.734 8.977 1 87.19 65 THR B O 1
ATOM 1970 N N . ARG B 1 66 ? 8.523 16.375 7.582 1 86.19 66 ARG B N 1
ATOM 1971 C CA . ARG B 1 66 ? 9.828 16.953 7.891 1 86.19 66 ARG B CA 1
ATOM 1972 C C . ARG B 1 66 ? 10.156 18.094 6.93 1 86.19 66 ARG B C 1
ATOM 1974 O O . ARG B 1 66 ? 11.031 18.906 7.211 1 86.19 66 ARG B O 1
ATOM 1981 N N . LEU B 1 67 ? 9.438 18.188 5.914 1 87.19 67 LEU B N 1
ATOM 1982 C CA . LEU B 1 67 ? 9.781 19.125 4.84 1 87.19 67 LEU B CA 1
ATOM 1983 C C . LEU B 1 67 ? 9.719 20.562 5.328 1 87.19 67 LEU B C 1
ATOM 1985 O O . LEU B 1 67 ? 10.602 21.375 5.023 1 87.19 67 LEU B O 1
ATOM 1989 N N . PRO B 1 68 ? 8.656 20.906 6.094 1 86.19 68 PRO B N 1
ATOM 1990 C CA . PRO B 1 68 ? 8.609 22.297 6.551 1 86.19 68 PRO B CA 1
ATOM 1991 C C . PRO B 1 68 ? 9.812 22.672 7.414 1 86.19 68 PRO B C 1
ATOM 1993 O O . PRO B 1 68 ? 10.273 23.812 7.367 1 86.19 68 PRO B O 1
ATOM 1996 N N . VAL B 1 69 ? 10.289 21.828 8.234 1 83.31 69 VAL B N 1
ATOM 1997 C CA . VAL B 1 69 ? 11.461 22.078 9.062 1 83.31 69 VAL B CA 1
ATOM 1998 C C . VAL B 1 69 ? 12.695 22.25 8.18 1 83.31 69 VAL B C 1
ATOM 2000 O O . VAL B 1 69 ? 13.516 23.141 8.422 1 83.31 69 VAL B O 1
ATOM 2003 N N . VAL B 1 70 ? 12.828 21.5 7.105 1 83.5 70 VAL B N 1
ATOM 2004 C CA . VAL B 1 70 ? 13.953 21.562 6.18 1 83.5 70 VAL B CA 1
ATOM 2005 C C . VAL B 1 70 ? 13.914 22.875 5.402 1 83.5 70 VAL B C 1
ATOM 2007 O O . VAL B 1 70 ? 14.945 23.516 5.203 1 83.5 70 VAL B O 1
ATOM 2010 N N . TYR B 1 71 ? 12.727 23.234 5.039 1 85.12 71 TYR B N 1
ATOM 2011 C CA . TYR B 1 71 ? 12.586 24.469 4.277 1 85.12 71 TYR B CA 1
ATOM 2012 C C . TYR B 1 71 ? 12.891 25.688 5.148 1 85.12 71 TYR B C 1
ATOM 2014 O O . TYR B 1 71 ? 13.461 26.672 4.672 1 85.12 71 TYR B O 1
ATOM 2022 N N . LYS B 1 72 ? 12.516 25.641 6.406 1 85.5 72 LYS B N 1
ATOM 2023 C CA . LYS B 1 72 ? 12.844 26.719 7.332 1 85.5 72 LYS B CA 1
ATOM 2024 C C . LYS B 1 72 ? 14.352 26.844 7.527 1 85.5 72 LYS B C 1
ATOM 2026 O O . LYS B 1 72 ? 14.891 27.938 7.562 1 85.5 72 LYS B O 1
ATOM 2031 N N . GLN B 1 73 ? 15 25.719 7.645 1 81.75 73 GLN B N 1
ATOM 2032 C CA . GLN B 1 73 ? 16.453 25.719 7.824 1 81.75 73 GLN B CA 1
ATOM 2033 C C . GLN B 1 73 ? 17.156 26.203 6.562 1 81.75 73 GLN B C 1
ATOM 2035 O O . GLN B 1 73 ? 18.172 26.906 6.645 1 81.75 73 GLN B O 1
ATOM 2040 N N . LYS B 1 74 ? 16.656 25.906 5.43 1 81.06 74 LYS B N 1
ATOM 2041 C CA . LYS B 1 74 ? 17.234 26.359 4.16 1 81.06 74 LYS B CA 1
ATOM 2042 C C . LYS B 1 74 ? 17.078 27.859 3.979 1 81.06 74 LYS B C 1
ATOM 2044 O O . LYS B 1 74 ? 17.953 28.516 3.43 1 81.06 74 LYS B O 1
ATOM 2049 N N . ALA B 1 75 ? 15.93 28.281 4.375 1 83 75 ALA B N 1
ATOM 2050 C CA . ALA B 1 75 ? 15.672 29.703 4.27 1 83 75 ALA B CA 1
ATOM 2051 C C . ALA B 1 75 ? 16.688 30.516 5.086 1 83 75 ALA B C 1
ATOM 2053 O O . ALA B 1 75 ? 17.031 31.641 4.723 1 83 75 ALA B O 1
ATOM 2054 N N . PHE B 1 76 ? 17.125 29.859 6.117 1 84.88 76 PHE B N 1
ATOM 2055 C CA . PHE B 1 76 ? 18.094 30.531 6.965 1 84.88 76 PHE B CA 1
ATOM 2056 C C . PHE B 1 76 ? 19.516 30.25 6.488 1 84.88 76 PHE B C 1
ATOM 2058 O O . PHE B 1 76 ? 20.484 30.656 7.137 1 84.88 76 PHE B O 1
ATOM 2065 N N . TYR B 1 77 ? 19.703 29.625 5.273 1 75.19 77 TYR B N 1
ATOM 2066 C CA . TYR B 1 77 ? 20.969 29.297 4.609 1 75.19 77 TYR B CA 1
ATOM 2067 C C . TYR B 1 77 ? 21.859 28.469 5.516 1 75.19 77 TYR B C 1
ATOM 2069 O O . TYR B 1 77 ? 23.078 28.656 5.523 1 75.19 77 TYR B O 1
ATOM 2077 N N . LEU B 1 78 ? 21.281 27.719 6.309 1 76.62 78 LEU B N 1
ATOM 2078 C CA . LEU B 1 78 ? 22.078 26.953 7.258 1 76.62 78 LEU B CA 1
ATOM 2079 C C . LEU B 1 78 ? 22.688 25.719 6.586 1 76.62 78 LEU B C 1
ATOM 2081 O O . LEU B 1 78 ? 23.891 25.469 6.723 1 76.62 78 LEU B O 1
ATOM 2085 N N . TYR B 1 79 ? 21.859 24.875 5.969 1 74.31 79 TYR B N 1
ATOM 2086 C CA . TYR B 1 79 ? 22.359 23.625 5.398 1 74.31 79 TYR B CA 1
ATOM 2087 C C . TYR B 1 79 ? 21.703 23.344 4.051 1 74.31 79 TYR B C 1
ATOM 2089 O O . TYR B 1 79 ? 20.531 23.672 3.842 1 74.31 79 TYR B O 1
ATOM 2097 N N . PRO B 1 80 ? 22.625 23.031 3.068 1 79.25 80 PRO B N 1
ATOM 2098 C CA . PRO B 1 80 ? 22.031 22.609 1.792 1 79.25 80 PRO B CA 1
ATOM 2099 C C . PRO B 1 80 ? 21.156 21.375 1.928 1 79.25 80 PRO B C 1
ATOM 2101 O O . PRO B 1 80 ? 21.156 20.719 2.973 1 79.25 80 PRO B O 1
ATOM 2104 N N . ALA B 1 81 ? 20.297 21.125 0.989 1 77.38 81 ALA B N 1
ATOM 2105 C CA . ALA B 1 81 ? 19.328 20.031 1.007 1 77.38 81 ALA B CA 1
ATOM 2106 C C . ALA B 1 81 ? 20.031 18.688 1.133 1 77.38 81 ALA B C 1
ATOM 2108 O O . ALA B 1 81 ? 19.531 17.766 1.787 1 77.38 81 ALA B O 1
ATOM 2109 N N . TRP B 1 82 ? 21.219 18.562 0.574 1 80.06 82 TRP B N 1
ATOM 2110 C CA . TRP B 1 82 ? 21.922 17.297 0.597 1 80.06 82 TRP B CA 1
ATOM 2111 C C . TRP B 1 82 ? 22.406 16.969 2.006 1 80.06 82 TRP B C 1
ATOM 2113 O O . TRP B 1 82 ? 22.609 15.797 2.34 1 80.06 82 TRP B O 1
ATOM 2123 N N . ALA B 1 83 ? 22.547 17.953 2.844 1 77.75 83 ALA B N 1
ATOM 2124 C CA . ALA B 1 83 ? 23.016 17.766 4.215 1 77.75 83 ALA B CA 1
ATOM 2125 C C . ALA B 1 83 ? 21.938 17.109 5.074 1 77.75 83 ALA B C 1
ATOM 2127 O O . ALA B 1 83 ? 22.25 16.453 6.074 1 77.75 83 ALA B O 1
ATOM 2128 N N . TYR B 1 84 ? 20.766 17.25 4.531 1 78.25 84 TYR B N 1
ATOM 2129 C CA . TYR B 1 84 ? 19.672 16.609 5.262 1 78.25 84 TYR B CA 1
ATOM 2130 C C . TYR B 1 84 ? 19.344 15.242 4.691 1 78.25 84 TYR B C 1
ATOM 2132 O O . TYR B 1 84 ? 19.094 14.297 5.441 1 78.25 84 TYR B O 1
ATOM 2140 N N . CYS B 1 85 ? 19.484 15.102 3.443 1 80.44 85 CYS B N 1
ATOM 2141 C CA . CYS B 1 85 ? 19.062 13.875 2.785 1 80.44 85 CYS B CA 1
ATOM 2142 C C . CYS B 1 85 ? 20.078 12.766 2.996 1 80.44 85 CYS B C 1
ATOM 2144 O O . CYS B 1 85 ? 19.719 11.602 3.178 1 80.44 85 CYS B O 1
ATOM 2146 N N . LEU B 1 86 ? 21.297 13.125 3.125 1 83.31 86 LEU B N 1
ATOM 2147 C CA . LEU B 1 86 ? 22.359 12.133 3.207 1 83.31 86 LEU B CA 1
ATOM 2148 C C . LEU B 1 86 ? 22.344 11.43 4.562 1 83.31 86 LEU B C 1
ATOM 2150 O O . LEU B 1 86 ? 22.359 10.203 4.633 1 83.31 86 LEU B O 1
ATOM 2154 N N . PRO B 1 87 ? 22.266 12.281 5.648 1 80.88 87 PRO B N 1
ATOM 2155 C CA . PRO B 1 87 ? 22.219 11.609 6.949 1 80.88 87 PRO B CA 1
ATOM 2156 C C . PRO B 1 87 ? 20.969 10.758 7.129 1 80.88 87 PRO B C 1
ATOM 2158 O O . PRO B 1 87 ? 21.031 9.672 7.719 1 80.88 87 PRO B O 1
ATOM 2161 N N . VAL B 1 88 ? 19.906 11.164 6.562 1 78.56 88 VAL B N 1
ATOM 2162 C CA . VAL B 1 88 ? 18.656 10.422 6.684 1 78.56 88 VAL B CA 1
ATOM 2163 C C . VAL B 1 88 ? 18.75 9.102 5.914 1 78.56 88 VAL B C 1
ATOM 2165 O O . VAL B 1 88 ? 18.328 8.055 6.398 1 78.56 88 VAL B O 1
ATOM 2168 N N . ALA B 1 89 ? 19.359 9.148 4.801 1 82.62 89 ALA B N 1
ATOM 2169 C CA . ALA B 1 89 ? 19.531 7.957 3.973 1 82.62 89 ALA B CA 1
ATOM 2170 C C . ALA B 1 89 ? 20.484 6.961 4.629 1 82.62 89 ALA B C 1
ATOM 2172 O O . ALA B 1 89 ? 20.25 5.75 4.586 1 82.62 89 ALA B O 1
ATOM 2173 N N . ILE B 1 90 ? 21.484 7.453 5.266 1 86.12 90 ILE B N 1
ATOM 2174 C CA . ILE B 1 90 ? 22.484 6.602 5.902 1 86.12 90 ILE B CA 1
ATOM 2175 C C . ILE B 1 90 ? 21.891 5.953 7.152 1 86.12 90 ILE B C 1
ATOM 2177 O O . ILE B 1 90 ? 22.125 4.773 7.422 1 86.12 90 ILE B O 1
ATOM 2181 N N . LEU B 1 91 ? 21.094 6.742 7.859 1 81.12 91 LEU B N 1
ATOM 2182 C CA . LEU B 1 91 ? 20.5 6.242 9.094 1 81.12 91 LEU B CA 1
ATOM 2183 C C . LEU B 1 91 ? 19.469 5.156 8.797 1 81.12 91 LEU B C 1
ATOM 2185 O O . LEU B 1 91 ? 19.172 4.32 9.656 1 81.12 91 LEU B O 1
ATOM 2189 N N . LYS B 1 92 ? 19.047 5.074 7.559 1 85.38 92 LYS B N 1
ATOM 2190 C CA . LYS B 1 92 ? 18.016 4.094 7.211 1 85.38 92 LYS B CA 1
ATOM 2191 C C . LYS B 1 92 ? 18.656 2.75 6.84 1 85.38 92 LYS B C 1
ATOM 2193 O O . LYS B 1 92 ? 17.984 1.716 6.879 1 85.38 92 LYS B O 1
ATOM 2198 N N . ILE B 1 93 ? 19.922 2.758 6.516 1 90.5 93 ILE B N 1
ATOM 2199 C CA . ILE B 1 93 ? 20.594 1.561 6.027 1 90.5 93 ILE B CA 1
ATOM 2200 C C . ILE B 1 93 ? 20.578 0.481 7.109 1 90.5 93 ILE B C 1
ATOM 2202 O O . ILE B 1 93 ? 20.188 -0.659 6.848 1 90.5 93 ILE B O 1
ATOM 2206 N N . PRO B 1 94 ? 20.938 0.837 8.352 1 90.31 94 PRO B N 1
ATOM 2207 C CA . PRO B 1 94 ? 20.891 -0.198 9.383 1 90.31 94 PRO B CA 1
ATOM 2208 C C . PRO B 1 94 ? 19.484 -0.74 9.633 1 90.31 94 PRO B C 1
ATOM 2210 O O . PRO B 1 94 ? 19.328 -1.927 9.922 1 90.31 94 PRO B O 1
ATOM 2213 N N . PHE B 1 95 ? 18.578 0.071 9.508 1 88.69 95 PHE B N 1
ATOM 2214 C CA . PHE B 1 95 ? 17.219 -0.373 9.734 1 88.69 95 PHE B CA 1
ATOM 2215 C C . PHE B 1 95 ? 16.734 -1.256 8.594 1 88.69 95 PHE B C 1
ATOM 2217 O O . PHE B 1 95 ? 15.977 -2.203 8.805 1 88.69 95 PHE B O 1
ATOM 2224 N N . SER B 1 96 ? 17.125 -0.915 7.43 1 92.5 96 SER B N 1
ATOM 2225 C CA . SER B 1 96 ? 16.766 -1.739 6.281 1 92.5 96 SER B CA 1
ATOM 2226 C C . SER B 1 96 ? 17.406 -3.123 6.375 1 92.5 96 SER B C 1
ATOM 2228 O O . SER B 1 96 ? 16.766 -4.129 6.051 1 92.5 96 SER B O 1
ATOM 2230 N N . VAL B 1 97 ? 18.641 -3.098 6.82 1 94.69 97 VAL B N 1
ATOM 2231 C CA . VAL B 1 97 ? 19.344 -4.363 6.984 1 94.69 97 VAL B CA 1
ATOM 2232 C C . VAL B 1 97 ? 18.688 -5.18 8.102 1 94.69 97 VAL B C 1
ATOM 2234 O O . VAL B 1 97 ? 18.484 -6.387 7.949 1 94.69 97 VAL B O 1
ATOM 2237 N N . LEU B 1 98 ? 18.312 -4.496 9.086 1 93.5 98 LEU B N 1
ATOM 2238 C CA . LEU B 1 98 ? 17.688 -5.172 10.219 1 93.5 98 LEU B CA 1
ATOM 2239 C C . LEU B 1 98 ? 16.328 -5.754 9.82 1 93.5 98 LEU B C 1
ATOM 2241 O O . LEU B 1 98 ? 16.031 -6.906 10.125 1 93.5 98 LEU B O 1
ATOM 2245 N N . ASP B 1 99 ? 15.578 -4.98 9.156 1 93.88 99 ASP B N 1
ATOM 2246 C CA . ASP B 1 99 ? 14.25 -5.426 8.734 1 93.88 99 ASP B CA 1
ATOM 2247 C C . ASP B 1 99 ? 14.344 -6.637 7.812 1 93.88 99 ASP B C 1
ATOM 2249 O O . ASP B 1 99 ? 13.594 -7.602 7.965 1 93.88 99 ASP B O 1
ATOM 2253 N N . SER B 1 100 ? 15.266 -6.594 6.879 1 95.62 100 SER B N 1
ATOM 2254 C CA . SER B 1 100 ? 15.43 -7.695 5.938 1 95.62 100 SER B CA 1
ATOM 2255 C C . SER B 1 100 ? 15.961 -8.945 6.633 1 95.62 100 SER B C 1
ATOM 2257 O O . SER B 1 100 ? 15.562 -10.062 6.301 1 95.62 100 SER B O 1
ATOM 2259 N N . LEU B 1 101 ? 16.828 -8.68 7.574 1 95.56 101 LEU B N 1
ATOM 2260 C CA . LEU B 1 101 ? 17.391 -9.805 8.32 1 95.56 101 LEU B CA 1
ATOM 2261 C C . LEU B 1 101 ? 16.328 -10.5 9.148 1 95.56 101 LEU B C 1
ATOM 2263 O O . LEU B 1 101 ? 16.234 -11.727 9.156 1 95.56 101 LEU B O 1
ATOM 2267 N N . VAL B 1 102 ? 15.555 -9.734 9.828 1 94.75 102 VAL B N 1
ATOM 2268 C CA . VAL B 1 102 ? 14.492 -10.281 10.664 1 94.75 102 VAL B CA 1
ATOM 2269 C C . VAL B 1 102 ? 13.5 -11.055 9.797 1 94.75 102 VAL B C 1
ATOM 2271 O O . VAL B 1 102 ? 13.125 -12.18 10.125 1 94.75 102 VAL B O 1
ATOM 2274 N N . TRP B 1 103 ? 13.109 -10.5 8.695 1 95.69 103 TRP B N 1
ATOM 2275 C CA . TRP B 1 103 ? 12.141 -11.133 7.805 1 95.69 103 TRP B CA 1
ATOM 2276 C C . TRP B 1 103 ? 12.68 -12.453 7.258 1 95.69 103 TRP B C 1
ATOM 2278 O O . TRP B 1 103 ? 12.016 -13.484 7.359 1 95.69 103 TRP B O 1
ATOM 2288 N N . THR B 1 104 ? 13.922 -12.414 6.742 1 94.44 104 THR B N 1
ATOM 2289 C CA . THR B 1 104 ? 14.492 -13.586 6.086 1 94.44 104 THR B CA 1
ATOM 2290 C C . THR B 1 104 ? 14.797 -14.68 7.105 1 94.44 104 THR B C 1
ATOM 2292 O O . THR B 1 104 ? 14.594 -15.867 6.832 1 94.44 104 THR B O 1
ATOM 2295 N N . SER B 1 105 ? 15.273 -14.289 8.227 1 93.69 105 SER B N 1
ATOM 2296 C CA . SER B 1 105 ? 15.617 -15.266 9.25 1 93.69 105 SER B CA 1
ATOM 2297 C C . SER B 1 105 ? 14.383 -16 9.766 1 93.69 105 SER B C 1
ATOM 2299 O O . SER B 1 105 ? 14.438 -17.188 10.07 1 93.69 105 SER B O 1
ATOM 2301 N N . ILE B 1 106 ? 13.289 -15.352 9.805 1 93.12 106 ILE B N 1
ATOM 2302 C CA . ILE B 1 106 ? 12.07 -15.945 10.359 1 93.12 106 ILE B CA 1
ATOM 2303 C C . ILE B 1 106 ? 11.352 -16.75 9.289 1 93.12 106 ILE B C 1
ATOM 2305 O O . ILE B 1 106 ? 10.867 -17.859 9.555 1 93.12 106 ILE B O 1
ATOM 2309 N N . THR B 1 107 ? 11.336 -16.312 8.07 1 90.44 107 THR B N 1
ATOM 2310 C CA . THR B 1 107 ? 10.453 -16.891 7.062 1 90.44 107 THR B CA 1
ATOM 2311 C C . THR B 1 107 ? 11.219 -17.875 6.18 1 90.44 107 THR B C 1
ATOM 2313 O O . THR B 1 107 ? 10.641 -18.859 5.691 1 90.44 107 THR B O 1
ATOM 2316 N N . TYR B 1 108 ? 12.477 -17.703 5.984 1 89.75 108 TYR B N 1
ATOM 2317 C CA . TYR B 1 108 ? 13.195 -18.422 4.941 1 89.75 108 TYR B CA 1
ATOM 2318 C C . TYR B 1 108 ? 13.195 -19.922 5.223 1 89.75 108 TYR B C 1
ATOM 2320 O O . TYR B 1 108 ? 12.766 -20.719 4.379 1 89.75 108 TYR B O 1
ATOM 2328 N N . TYR B 1 109 ? 13.547 -20.375 6.316 1 84.81 109 TYR B N 1
ATOM 2329 C CA . TYR B 1 109 ? 13.711 -21.797 6.582 1 84.81 109 TYR B CA 1
ATOM 2330 C C . TYR B 1 109 ? 12.375 -22.453 6.91 1 84.81 109 TYR B C 1
ATOM 2332 O O . TYR B 1 109 ? 12.156 -23.625 6.609 1 84.81 109 TYR B O 1
ATOM 2340 N N . VAL B 1 110 ? 11.492 -21.688 7.391 1 82.69 110 VAL B N 1
ATOM 2341 C CA . VAL B 1 110 ? 10.219 -22.266 7.812 1 82.69 110 VAL B CA 1
ATOM 2342 C C . VAL B 1 110 ? 9.328 -22.484 6.594 1 82.69 110 VAL B C 1
ATOM 2344 O O . VAL B 1 110 ? 8.562 -23.453 6.547 1 82.69 110 VAL B O 1
ATOM 2347 N N . ILE B 1 111 ? 9.32 -21.578 5.574 1 82.31 111 ILE B N 1
ATOM 2348 C CA . ILE B 1 111 ? 8.492 -21.719 4.383 1 82.31 111 ILE B CA 1
ATOM 2349 C C . ILE B 1 111 ? 9.039 -22.844 3.506 1 82.31 111 ILE B C 1
ATOM 2351 O O . ILE B 1 111 ? 8.297 -23.453 2.742 1 82.31 111 ILE B O 1
ATOM 2355 N N . GLY B 1 112 ? 10.359 -23.281 3.699 1 78.81 112 GLY B N 1
ATOM 2356 C CA . GLY B 1 112 ? 10.914 -24.422 2.986 1 78.81 112 GLY B CA 1
ATOM 2357 C C . GLY B 1 112 ? 11.672 -24.031 1.732 1 78.81 112 GLY B C 1
ATOM 2358 O O . GLY B 1 112 ? 11.602 -24.719 0.715 1 78.81 112 GLY B O 1
ATOM 2359 N N . TYR B 1 113 ? 12.203 -22.844 1.728 1 82.06 113 TYR B N 1
ATOM 2360 C CA . TYR B 1 113 ? 13.062 -22.484 0.602 1 82.06 113 TYR B CA 1
ATOM 2361 C C . TYR B 1 113 ? 14.312 -23.359 0.586 1 82.06 113 TYR B C 1
ATOM 2363 O O . TYR B 1 113 ? 14.562 -24.109 1.525 1 82.06 113 TYR B O 1
ATOM 2371 N N . SER B 1 114 ? 14.875 -23.438 -0.595 1 81.12 114 SER B N 1
ATOM 2372 C CA . SER B 1 114 ? 16.062 -24.266 -0.705 1 81.12 114 SER B CA 1
ATOM 2373 C C . SER B 1 114 ? 17.062 -23.953 0.409 1 81.12 114 SER B C 1
ATOM 2375 O O . SER B 1 114 ? 17.344 -22.781 0.684 1 81.12 114 SER B O 1
ATOM 2377 N N . PRO B 1 115 ? 17.516 -24.984 1.143 1 83.5 115 PRO B N 1
ATOM 2378 C CA . PRO B 1 115 ? 18.375 -24.766 2.309 1 83.5 115 PRO B CA 1
ATOM 2379 C C . PRO B 1 115 ? 19.781 -24.312 1.929 1 83.5 115 PRO B C 1
ATOM 2381 O O . PRO B 1 115 ? 20.625 -24.125 2.803 1 83.5 115 PRO B O 1
ATOM 2384 N N . GLU B 1 116 ? 20.031 -23.859 0.755 1 89 116 GLU B N 1
ATOM 2385 C CA . GLU B 1 116 ? 21.359 -23.391 0.352 1 89 116 GLU B CA 1
ATOM 2386 C C . GLU B 1 116 ? 21.641 -21.984 0.879 1 89 116 GLU B C 1
ATOM 2388 O O . GLU B 1 116 ? 20.797 -21.094 0.748 1 89 116 GLU B O 1
ATOM 2393 N N . ILE B 1 117 ? 22.781 -21.797 1.531 1 88.56 117 ILE B N 1
ATOM 2394 C CA . ILE B 1 117 ? 23.172 -20.547 2.158 1 88.56 117 ILE B CA 1
ATOM 2395 C C . ILE B 1 117 ? 23.312 -19.453 1.093 1 88.56 117 ILE B C 1
ATOM 2397 O O . ILE B 1 117 ? 23.016 -18.281 1.353 1 88.56 117 ILE B O 1
ATOM 2401 N N . THR B 1 118 ? 23.703 -19.906 -0.057 1 90.81 118 THR B N 1
ATOM 2402 C CA . THR B 1 118 ? 23.875 -18.922 -1.127 1 90.81 118 THR B CA 1
ATOM 2403 C C . THR B 1 118 ? 22.531 -18.328 -1.541 1 90.81 118 THR B C 1
ATOM 2405 O O . THR B 1 118 ? 22.422 -17.141 -1.801 1 90.81 118 THR B O 1
ATOM 2408 N N . ARG B 1 119 ? 21.5 -19.172 -1.515 1 90.06 119 ARG B N 1
ATOM 2409 C CA . ARG B 1 119 ? 20.172 -18.688 -1.881 1 90.06 119 ARG B CA 1
ATOM 2410 C C . ARG B 1 119 ? 19.578 -17.828 -0.766 1 90.06 119 ARG B C 1
ATOM 2412 O O . ARG B 1 119 ? 18.844 -16.875 -1.032 1 90.06 119 ARG B O 1
ATOM 2419 N N . PHE B 1 120 ? 20 -18.219 0.414 1 92.69 120 PHE B N 1
ATOM 2420 C CA . PHE B 1 120 ? 19.562 -17.422 1.561 1 92.69 120 PHE B CA 1
ATOM 2421 C C . PHE B 1 120 ? 20.156 -16.016 1.495 1 92.69 120 PHE B C 1
ATOM 2423 O O . PHE B 1 120 ? 19.438 -15.031 1.661 1 92.69 120 PHE B O 1
ATOM 2430 N N . LEU B 1 121 ? 21.453 -15.883 1.171 1 93.12 121 LEU B N 1
ATOM 2431 C CA . LEU B 1 121 ? 22.125 -14.594 1.101 1 93.12 121 LEU B CA 1
ATOM 2432 C C . LEU B 1 121 ? 21.625 -13.781 -0.091 1 93.12 121 LEU B C 1
ATOM 2434 O O . LEU B 1 121 ? 21.531 -12.555 -0.016 1 93.12 121 LEU B O 1
ATOM 2438 N N . ARG B 1 122 ? 21.25 -14.484 -1.113 1 93.5 122 ARG B N 1
ATOM 2439 C CA . ARG B 1 122 ? 20.734 -13.797 -2.285 1 93.5 122 ARG B CA 1
ATOM 2440 C C . ARG B 1 122 ? 19.375 -13.164 -1.992 1 93.5 122 ARG B C 1
ATOM 2442 O O . ARG B 1 122 ? 19.109 -12.016 -2.363 1 93.5 122 ARG B O 1
ATOM 2449 N N . GLN B 1 123 ? 18.5 -13.953 -1.362 1 92.69 123 GLN B N 1
ATOM 2450 C CA . GLN B 1 123 ? 17.203 -13.391 -1 1 92.69 123 GLN B CA 1
ATOM 2451 C C . GLN B 1 123 ? 17.359 -12.227 -0.026 1 92.69 123 GLN B C 1
ATOM 2453 O O . GLN B 1 123 ? 16.656 -11.219 -0.14 1 92.69 123 GLN B O 1
ATOM 2458 N N . PHE B 1 124 ? 18.312 -12.438 0.888 1 95.19 124 PHE B N 1
ATOM 2459 C CA . PHE B 1 124 ? 18.594 -11.422 1.892 1 95.19 124 PHE B CA 1
ATOM 2460 C C . PHE B 1 124 ? 19.047 -10.125 1.233 1 95.19 124 PHE B C 1
ATOM 2462 O O . PHE B 1 124 ? 18.531 -9.047 1.527 1 95.19 124 PHE B O 1
ATOM 2469 N N . LEU B 1 125 ? 19.938 -10.164 0.318 1 95.19 125 LEU B N 1
ATOM 2470 C CA . LEU B 1 125 ? 20.484 -8.992 -0.365 1 95.19 125 LEU B CA 1
ATOM 2471 C C . LEU B 1 125 ? 19.422 -8.352 -1.258 1 95.19 125 LEU B C 1
ATOM 2473 O O . LEU B 1 125 ? 19.344 -7.121 -1.343 1 95.19 125 LEU B O 1
ATOM 2477 N N . LEU B 1 126 ? 18.609 -9.195 -1.857 1 93.81 126 LEU B N 1
ATOM 2478 C CA . LEU B 1 126 ? 17.547 -8.68 -2.719 1 93.81 126 LEU B CA 1
ATOM 2479 C C . LEU B 1 126 ? 16.516 -7.906 -1.907 1 93.81 126 LEU B C 1
ATOM 2481 O O . LEU B 1 126 ? 16.031 -6.863 -2.35 1 93.81 126 LEU B O 1
ATOM 2485 N N . LEU B 1 127 ? 16.281 -8.445 -0.731 1 94.88 127 LEU B N 1
ATOM 2486 C CA . LEU B 1 127 ? 15.273 -7.789 0.107 1 94.88 127 LEU B CA 1
ATOM 2487 C C . LEU B 1 127 ? 15.797 -6.457 0.637 1 94.88 127 LEU B C 1
ATOM 2489 O O . LEU B 1 127 ? 15.039 -5.496 0.771 1 94.88 127 LEU B O 1
ATOM 2493 N N . ILE B 1 128 ? 17.094 -6.383 0.909 1 95.12 128 ILE B N 1
ATOM 2494 C CA . ILE B 1 128 ? 17.688 -5.125 1.342 1 95.12 128 ILE B CA 1
ATOM 2495 C C . ILE B 1 128 ? 17.594 -4.098 0.217 1 95.12 128 ILE B C 1
ATOM 2497 O O . ILE B 1 128 ? 17.188 -2.955 0.443 1 95.12 128 ILE B O 1
ATOM 2501 N N . ALA B 1 129 ? 17.969 -4.5 -0.942 1 93.81 129 ALA B N 1
ATOM 2502 C CA . ALA B 1 129 ? 17.953 -3.607 -2.1 1 93.81 129 ALA B CA 1
ATOM 2503 C C . ALA B 1 129 ? 16.531 -3.131 -2.402 1 93.81 129 ALA B C 1
ATOM 2505 O O . ALA B 1 129 ? 16.312 -1.951 -2.688 1 93.81 129 ALA B O 1
ATOM 2506 N N . MET B 1 130 ? 15.602 -4.047 -2.275 1 92.44 130 MET B N 1
ATOM 2507 C CA . MET B 1 130 ? 14.203 -3.705 -2.543 1 92.44 130 MET B CA 1
ATOM 2508 C C . MET B 1 130 ? 13.672 -2.729 -1.5 1 92.44 130 MET B C 1
ATOM 2510 O O . MET B 1 130 ? 12.961 -1.779 -1.836 1 92.44 130 MET B O 1
ATOM 2514 N N . HIS B 1 131 ? 13.961 -3.008 -0.287 1 93.44 131 HIS B N 1
ATOM 2515 C CA . HIS B 1 131 ? 13.523 -2.129 0.793 1 93.44 131 HIS B CA 1
ATOM 2516 C C . HIS B 1 131 ? 14.117 -0.732 0.637 1 93.44 131 HIS B C 1
ATOM 2518 O O . HIS B 1 131 ? 13.398 0.266 0.761 1 93.44 131 HIS B O 1
ATOM 2524 N N . MET B 1 132 ? 15.352 -0.687 0.312 1 92.94 132 MET B N 1
ATOM 2525 C CA . MET B 1 132 ? 16.016 0.599 0.142 1 92.94 132 MET B CA 1
ATOM 2526 C C . MET B 1 1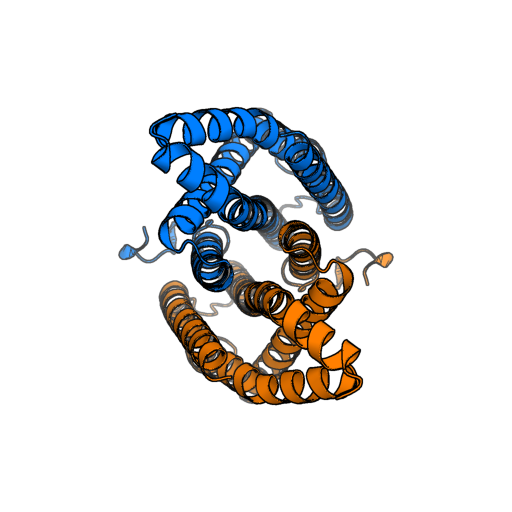32 ? 15.492 1.331 -1.085 1 92.94 132 MET B C 1
ATOM 2528 O O . MET B 1 132 ? 15.312 2.551 -1.059 1 92.94 132 MET B O 1
ATOM 2532 N N . SER B 1 133 ? 15.305 0.635 -2.131 1 91.94 133 SER B N 1
ATOM 2533 C CA . SER B 1 133 ? 14.758 1.237 -3.344 1 91.94 133 SER B CA 1
ATOM 2534 C C . SER B 1 133 ? 13.359 1.804 -3.1 1 91.94 133 SER B C 1
ATOM 2536 O O . SER B 1 133 ? 13.047 2.91 -3.545 1 91.94 133 SER B O 1
ATOM 2538 N N . SER B 1 134 ? 12.562 1.06 -2.379 1 92.62 134 SER B N 1
ATOM 2539 C CA . SER B 1 134 ? 11.211 1.516 -2.09 1 92.62 134 SER B CA 1
ATOM 2540 C C . SER B 1 134 ? 11.219 2.77 -1.222 1 92.62 134 SER B C 1
ATOM 2542 O O . SER B 1 134 ? 10.492 3.727 -1.495 1 92.62 134 SER B O 1
ATOM 2544 N N . THR B 1 135 ? 12.008 2.814 -0.191 1 90.56 135 THR B N 1
ATOM 2545 C CA . THR B 1 135 ? 12.086 3.965 0.703 1 90.56 135 THR B CA 1
ATOM 2546 C C . THR B 1 135 ? 12.617 5.188 -0.034 1 90.56 135 THR B C 1
ATOM 2548 O O . THR B 1 135 ? 12.125 6.301 0.159 1 90.56 135 THR B O 1
ATOM 2551 N N . SER B 1 136 ? 13.609 4.961 -0.858 1 91.75 136 SER B N 1
ATOM 2552 C CA . SER B 1 136 ? 14.172 6.062 -1.632 1 91.75 136 SER B CA 1
ATOM 2553 C C . SER B 1 136 ? 13.156 6.613 -2.627 1 91.75 136 SER B C 1
ATOM 2555 O O . SER B 1 136 ? 13.07 7.828 -2.826 1 91.75 136 SER B O 1
ATOM 2557 N N . MET B 1 137 ? 12.453 5.75 -3.195 1 93.81 137 MET B N 1
ATOM 2558 C CA . MET B 1 137 ? 11.422 6.164 -4.145 1 93.81 137 MET B CA 1
ATOM 2559 C C . MET B 1 137 ? 10.336 6.977 -3.445 1 93.81 137 MET B C 1
ATOM 2561 O O . MET B 1 137 ? 9.93 8.031 -3.938 1 93.81 137 MET B O 1
ATOM 2565 N N . CYS B 1 138 ? 9.898 6.559 -2.32 1 93.12 138 CYS B N 1
ATOM 2566 C CA . CYS B 1 138 ? 8.859 7.262 -1.58 1 93.12 138 CYS B CA 1
ATOM 2567 C C . CYS B 1 138 ? 9.359 8.609 -1.072 1 93.12 138 CYS B C 1
ATOM 2569 O O . CYS B 1 138 ? 8.617 9.586 -1.062 1 93.12 138 CYS B O 1
ATOM 2571 N N . ARG B 1 139 ? 10.617 8.648 -0.693 1 90.38 139 ARG B N 1
ATOM 2572 C CA . ARG B 1 139 ? 11.203 9.914 -0.267 1 90.38 139 ARG B CA 1
ATOM 2573 C C . ARG B 1 139 ? 11.266 10.906 -1.423 1 90.38 139 ARG B C 1
ATOM 2575 O O . ARG B 1 139 ? 10.992 12.094 -1.243 1 90.38 139 ARG B O 1
ATOM 2582 N N . SER B 1 140 ? 11.656 10.445 -2.541 1 92.81 140 SER B N 1
ATOM 2583 C CA . SER B 1 140 ? 11.734 11.305 -3.715 1 92.81 140 SER B CA 1
ATOM 2584 C C . SER B 1 140 ? 10.352 11.828 -4.102 1 92.81 140 SER B C 1
ATOM 2586 O O . SER B 1 140 ? 10.203 13.008 -4.438 1 92.81 140 SER B O 1
ATOM 2588 N N . LEU B 1 141 ? 9.352 10.961 -3.975 1 94.69 141 LEU B N 1
ATOM 2589 C CA . LEU B 1 141 ? 7.988 11.375 -4.305 1 94.69 141 LEU B CA 1
ATOM 2590 C C . LEU B 1 141 ? 7.473 12.406 -3.311 1 94.69 141 LEU B C 1
ATOM 2592 O O . LEU B 1 141 ? 6.773 13.344 -3.691 1 94.69 141 LEU B O 1
ATOM 2596 N N . ALA B 1 142 ? 7.848 12.195 -2.082 1 92.94 142 ALA B N 1
ATOM 2597 C CA . ALA B 1 142 ? 7.453 13.141 -1.042 1 92.94 142 ALA B CA 1
ATOM 2598 C C . ALA B 1 142 ? 8.062 14.516 -1.289 1 92.94 142 ALA B C 1
ATOM 2600 O O . ALA B 1 142 ? 7.41 15.539 -1.074 1 92.94 142 ALA B O 1
ATOM 2601 N N . ALA B 1 143 ? 9.336 14.555 -1.74 1 89.5 143 ALA B N 1
ATOM 2602 C CA . ALA B 1 143 ? 10.039 15.805 -1.988 1 89.5 143 ALA B CA 1
ATOM 2603 C C . ALA B 1 143 ? 9.453 16.531 -3.195 1 89.5 143 ALA B C 1
ATOM 2605 O O . ALA B 1 143 ? 9.445 17.766 -3.24 1 89.5 143 ALA B O 1
ATOM 2606 N N . VAL B 1 144 ? 8.867 15.797 -4.129 1 92.19 144 VAL B N 1
ATOM 2607 C CA . VAL B 1 144 ? 8.359 16.375 -5.359 1 92.19 144 VAL B CA 1
ATOM 2608 C C . VAL B 1 144 ? 6.949 16.922 -5.125 1 92.19 144 VAL B C 1
ATOM 2610 O O . VAL B 1 144 ? 6.637 18.047 -5.52 1 92.19 144 VAL B O 1
ATOM 2613 N N . PHE B 1 145 ? 5.887 16.188 -4.504 1 90.25 145 PHE B N 1
ATOM 2614 C CA . PHE B 1 145 ? 4.484 16.594 -4.398 1 90.25 145 PHE B CA 1
ATOM 2615 C C . PHE B 1 145 ? 4.234 17.344 -3.104 1 90.25 145 PHE B C 1
ATOM 2617 O O . PHE B 1 145 ? 3.293 18.141 -3.016 1 90.25 145 PHE B O 1
ATOM 2624 N N . LYS B 1 146 ? 5.023 17.516 -2.145 1 89.94 146 LYS B N 1
ATOM 2625 C CA . LYS B 1 146 ? 5.109 18.297 -0.917 1 89.94 146 LYS B CA 1
ATOM 2626 C C . LYS B 1 146 ? 3.801 18.25 -0.137 1 89.94 146 LYS B C 1
ATOM 2628 O O . LYS B 1 146 ? 3.715 18.766 0.976 1 89.94 146 LYS B O 1
ATOM 2633 N N . THR B 1 147 ? 2.611 17.656 -0.742 1 89.75 147 THR B N 1
ATOM 2634 C CA . THR B 1 147 ? 1.347 17.531 -0.028 1 89.75 147 THR B CA 1
ATOM 2635 C C . THR B 1 147 ? 1.065 16.062 0.309 1 89.75 147 THR B C 1
ATOM 2637 O O . THR B 1 147 ? 1.378 15.164 -0.478 1 89.75 147 THR B O 1
ATOM 2640 N N . ASP B 1 148 ? 0.48 15.844 1.411 1 90.19 148 ASP B N 1
ATOM 2641 C CA . ASP B 1 148 ? 0.27 14.5 1.943 1 90.19 148 ASP B CA 1
ATOM 2642 C C . ASP B 1 148 ? -0.626 13.68 1.021 1 90.19 148 ASP B C 1
ATOM 2644 O O . ASP B 1 148 ? -0.285 12.547 0.66 1 90.19 148 ASP B O 1
ATOM 2648 N N . VAL B 1 149 ? -1.707 14.32 0.567 1 88.19 149 VAL B N 1
ATOM 2649 C CA . VAL B 1 149 ? -2.711 13.578 -0.191 1 88.19 149 VAL B CA 1
ATOM 2650 C C . VAL B 1 149 ? -2.178 13.266 -1.587 1 88.19 149 VAL B C 1
ATOM 2652 O O . VAL B 1 149 ? -2.293 12.133 -2.062 1 88.19 149 VAL B O 1
ATOM 2655 N N . ALA B 1 150 ? -1.528 14.25 -2.182 1 89.62 150 ALA B N 1
ATOM 2656 C CA . ALA B 1 150 ? -0.991 14.055 -3.525 1 89.62 150 ALA B CA 1
ATOM 2657 C C . ALA B 1 150 ? 0.15 13.039 -3.52 1 89.62 150 ALA B C 1
ATOM 2659 O O . ALA B 1 150 ? 0.209 12.156 -4.379 1 89.62 150 ALA B O 1
ATOM 2660 N N . ALA B 1 151 ? 0.993 13.133 -2.559 1 92.81 151 ALA B N 1
ATOM 2661 C CA . ALA B 1 151 ? 2.141 12.227 -2.477 1 92.81 151 ALA B CA 1
ATOM 2662 C C . ALA B 1 151 ? 1.692 10.789 -2.225 1 92.81 151 ALA B C 1
ATOM 2664 O O . ALA B 1 151 ? 2.242 9.852 -2.807 1 92.81 151 ALA B O 1
ATOM 2665 N N . THR B 1 152 ? 0.709 10.695 -1.392 1 92 152 THR B N 1
ATOM 2666 C CA . THR B 1 152 ? 0.233 9.359 -1.057 1 92 152 THR B CA 1
ATOM 2667 C C . THR B 1 152 ? -0.49 8.727 -2.244 1 92 152 THR B C 1
ATOM 2669 O O . THR B 1 152 ? -0.348 7.527 -2.5 1 92 152 THR B O 1
ATOM 2672 N N . THR B 1 153 ? -1.208 9.492 -2.996 1 90.38 153 THR B N 1
ATOM 2673 C CA . THR B 1 153 ? -1.948 8.984 -4.145 1 90.38 153 THR B CA 1
ATOM 2674 C C . THR B 1 153 ? -0.994 8.547 -5.254 1 90.38 153 THR B C 1
ATOM 2676 O O . THR B 1 153 ? -1.112 7.438 -5.781 1 90.38 153 THR B O 1
ATOM 2679 N N . VAL B 1 154 ? -0.033 9.352 -5.496 1 92 154 VAL B N 1
ATOM 2680 C CA . VAL B 1 154 ? 0.939 9.008 -6.527 1 92 154 VAL B CA 1
ATOM 2681 C C . VAL B 1 154 ? 1.836 7.875 -6.039 1 92 154 VAL B C 1
ATOM 2683 O O . VAL B 1 154 ? 2.201 6.984 -6.812 1 92 154 VAL B O 1
ATOM 2686 N N . GLY B 1 155 ? 2.156 7.996 -4.746 1 92.5 155 GLY B N 1
ATOM 2687 C CA . GLY B 1 155 ? 2.961 6.938 -4.16 1 92.5 155 GLY B CA 1
ATOM 2688 C C . GLY B 1 155 ? 2.311 5.57 -4.262 1 92.5 155 GLY B C 1
ATOM 2689 O O . GLY B 1 155 ? 2.988 4.57 -4.52 1 92.5 155 GLY B O 1
ATOM 2690 N N . SER B 1 156 ? 1.018 5.539 -4.043 1 91 156 SER B N 1
ATOM 2691 C CA . SER B 1 156 ? 0.289 4.277 -4.145 1 91 156 SER B CA 1
ATOM 2692 C C . SER B 1 156 ? 0.329 3.732 -5.57 1 91 156 SER B C 1
ATOM 2694 O O . SER B 1 156 ? 0.46 2.523 -5.773 1 91 156 SER B O 1
ATOM 2696 N N . LEU B 1 157 ? 0.255 4.609 -6.523 1 91.25 157 LEU B N 1
ATOM 2697 C CA . LEU B 1 157 ? 0.329 4.199 -7.918 1 91.25 157 LEU B CA 1
ATOM 2698 C C . LEU B 1 157 ? 1.688 3.582 -8.234 1 91.25 157 LEU B C 1
ATOM 2700 O O . LEU B 1 157 ? 1.764 2.492 -8.805 1 91.25 157 LEU B O 1
ATOM 2704 N N . VAL B 1 158 ? 2.676 4.238 -7.828 1 91.5 158 VAL B N 1
ATOM 2705 C CA . VAL B 1 158 ? 4.031 3.787 -8.125 1 91.5 158 VAL B CA 1
ATOM 2706 C C . VAL B 1 158 ? 4.301 2.461 -7.422 1 91.5 158 VAL B C 1
ATOM 2708 O O . VAL B 1 158 ? 4.891 1.548 -8.008 1 91.5 158 VAL B O 1
ATOM 2711 N N . LEU B 1 159 ? 3.812 2.381 -6.246 1 90.31 159 LEU B N 1
ATOM 2712 C CA . LEU B 1 159 ? 4.02 1.167 -5.461 1 90.31 159 LEU B CA 1
ATOM 2713 C C . LEU B 1 159 ? 3.324 -0.025 -6.113 1 90.31 159 LEU B C 1
ATOM 2715 O O . LEU B 1 159 ? 3.912 -1.102 -6.234 1 90.31 159 LEU B O 1
ATOM 2719 N N . VAL B 1 160 ? 2.127 0.172 -6.535 1 89.31 160 VAL B N 1
ATOM 2720 C CA . VAL B 1 160 ? 1.365 -0.916 -7.141 1 89.31 160 VAL B CA 1
ATOM 2721 C C . VAL B 1 160 ? 2.004 -1.315 -8.469 1 89.31 160 VAL B C 1
ATOM 2723 O O . VAL B 1 160 ? 2.035 -2.498 -8.82 1 89.31 160 VAL B O 1
ATOM 2726 N N . LEU B 1 161 ? 2.52 -0.35 -9.18 1 88.25 161 LEU B N 1
ATOM 2727 C CA . LEU B 1 161 ? 3.234 -0.66 -10.414 1 88.25 161 LEU B CA 1
ATOM 2728 C C . LEU B 1 161 ? 4.492 -1.476 -10.125 1 88.25 161 LEU B C 1
ATOM 2730 O O . LEU B 1 161 ? 4.828 -2.391 -10.875 1 88.25 161 LEU B O 1
ATOM 2734 N N . MET B 1 162 ? 5.051 -1.167 -9.023 1 86.69 162 MET B N 1
ATOM 2735 C CA . MET B 1 162 ? 6.23 -1.929 -8.633 1 86.69 162 MET B CA 1
ATOM 2736 C C . MET B 1 162 ? 5.855 -3.354 -8.242 1 86.69 162 MET B C 1
ATOM 2738 O O . MET B 1 162 ? 6.633 -4.285 -8.461 1 86.69 162 MET B O 1
ATOM 2742 N N . PHE B 1 163 ? 4.59 -3.465 -7.68 1 85.06 163 PHE B N 1
ATOM 2743 C CA . PHE B 1 163 ? 4.117 -4.797 -7.328 1 85.06 163 PHE B CA 1
ATOM 2744 C C . PHE B 1 163 ? 3.92 -5.648 -8.578 1 85.06 163 PHE B C 1
ATOM 2746 O O . PHE B 1 163 ? 4.129 -6.863 -8.547 1 85.06 163 PHE B O 1
ATOM 2753 N N . LEU B 1 164 ? 3.521 -5.035 -9.609 1 78.5 164 LEU B N 1
ATOM 2754 C CA . LEU B 1 164 ? 3.227 -5.738 -10.852 1 78.5 164 LEU B CA 1
ATOM 2755 C C . LEU B 1 164 ? 4.504 -6.27 -11.492 1 78.5 164 LEU B C 1
ATOM 2757 O O . LEU B 1 164 ? 4.527 -7.391 -12 1 78.5 164 LEU B O 1
ATOM 2761 N N . PHE B 1 165 ? 5.562 -5.492 -11.398 1 71.94 165 PHE B N 1
ATOM 2762 C CA . PHE B 1 165 ? 6.797 -5.855 -12.086 1 71.94 165 PHE B CA 1
ATOM 2763 C C . PHE B 1 165 ? 7.699 -6.68 -11.18 1 71.94 165 PHE B C 1
ATOM 2765 O O . PHE B 1 165 ? 8.789 -7.082 -11.586 1 71.94 165 PHE B O 1
ATOM 2772 N N . GLY B 1 166 ? 7.352 -6.867 -9.938 1 61.94 166 GLY B N 1
ATOM 2773 C CA . GLY B 1 166 ? 8.172 -7.625 -9.008 1 61.94 166 GLY B CA 1
ATOM 2774 C C . GLY B 1 166 ? 8.211 -9.109 -9.312 1 61.94 166 GLY B C 1
ATOM 2775 O O . GLY B 1 166 ? 8.914 -9.867 -8.648 1 61.94 166 GLY B O 1
ATOM 2776 N N . GLY B 1 167 ? 7.879 -9.578 -10.609 1 55.44 167 GLY B N 1
ATOM 2777 C CA . GLY B 1 167 ? 8.188 -10.867 -11.203 1 55.44 167 GLY B CA 1
ATOM 2778 C C . GLY B 1 167 ? 7.117 -11.906 -10.961 1 55.44 167 GLY B C 1
ATOM 2779 O O . GLY B 1 167 ? 7.148 -12.992 -11.555 1 55.44 167 GLY B O 1
ATOM 2780 N N . PHE B 1 168 ? 6.633 -11.992 -9.773 1 54 168 PHE B N 1
ATOM 2781 C CA . PHE B 1 168 ? 5.902 -13.211 -9.461 1 54 168 PHE B CA 1
ATOM 2782 C C . PHE B 1 168 ? 4.734 -13.406 -10.422 1 54 168 PHE B C 1
ATOM 2784 O O . PHE B 1 168 ? 4.422 -14.531 -10.812 1 54 168 PHE B O 1
ATOM 2791 N N . ILE B 1 169 ? 4.082 -12.367 -10.766 1 53.38 169 ILE B N 1
ATOM 2792 C CA . ILE B 1 169 ? 2.869 -12.586 -11.547 1 53.38 169 ILE B CA 1
ATOM 2793 C C . ILE B 1 169 ? 3.24 -13.039 -12.961 1 53.38 169 ILE B C 1
ATOM 2795 O O . ILE B 1 169 ? 2.574 -13.898 -13.539 1 53.38 169 ILE B O 1
ATOM 2799 N N . LEU B 1 170 ? 4.305 -12.594 -13.609 1 52.72 170 LEU B N 1
ATOM 2800 C CA . LEU B 1 170 ? 4.641 -12.938 -14.984 1 52.72 170 LEU B CA 1
ATOM 2801 C C . LEU B 1 170 ? 6.078 -13.445 -15.086 1 52.72 170 LEU B C 1
ATOM 2803 O O . LEU B 1 170 ? 7.02 -12.703 -14.789 1 52.72 170 LEU B O 1
ATOM 2807 N N . PRO B 1 171 ? 6.18 -14.883 -15.164 1 51.62 171 PRO B N 1
ATOM 2808 C CA . PRO B 1 171 ? 7.551 -15.273 -15.516 1 51.62 171 PRO B CA 1
ATOM 2809 C C . PRO B 1 171 ? 8.125 -14.43 -16.656 1 51.62 171 PRO B C 1
ATOM 2811 O O . PRO B 1 171 ? 7.375 -13.938 -17.5 1 51.62 171 PRO B O 1
ATOM 2814 N N . ARG B 1 172 ? 9.492 -14.07 -16.547 1 54.81 172 ARG B N 1
ATOM 2815 C CA . ARG B 1 172 ? 10.25 -13.25 -17.5 1 54.81 172 ARG B CA 1
ATOM 2816 C C . ARG B 1 172 ? 9.945 -13.641 -18.938 1 54.81 172 ARG B C 1
ATOM 2818 O O . ARG B 1 172 ? 9.758 -12.781 -19.797 1 54.81 172 ARG B O 1
ATOM 2825 N N . PRO B 1 173 ? 9.906 -14.812 -19.141 1 49.38 173 PRO B N 1
ATOM 2826 C CA . PRO B 1 173 ? 9.703 -15.062 -20.562 1 49.38 173 PRO B CA 1
ATOM 2827 C C . PRO B 1 173 ? 8.328 -14.617 -21.062 1 49.38 173 PRO B C 1
ATOM 2829 O O . PRO B 1 173 ? 8.125 -14.445 -22.266 1 49.38 173 PRO B O 1
ATOM 2832 N N . SER B 1 174 ? 7.504 -14.242 -20.078 1 52.22 174 SER B N 1
ATOM 2833 C CA . SER B 1 174 ? 6.156 -13.906 -20.516 1 52.22 174 SER B CA 1
ATOM 2834 C C . SER B 1 174 ? 5.93 -12.391 -20.484 1 52.22 174 SER B C 1
ATOM 2836 O O . SER B 1 174 ? 4.82 -11.922 -20.75 1 52.22 174 SER B O 1
ATOM 2838 N N . LEU B 1 175 ? 6.855 -11.688 -20.031 1 54.34 175 LEU B N 1
ATOM 2839 C CA . LEU B 1 175 ? 6.695 -10.242 -20.078 1 54.34 175 LEU B CA 1
ATOM 2840 C C . LEU B 1 175 ? 6.84 -9.719 -21.5 1 54.34 175 LEU B C 1
ATOM 2842 O O . LEU B 1 175 ? 7.711 -10.172 -22.25 1 54.34 175 LEU B O 1
ATOM 2846 N N . PRO B 1 176 ? 5.859 -8.883 -21.922 1 55.12 176 PRO B N 1
ATOM 2847 C CA . PRO B 1 176 ? 6.031 -8.266 -23.25 1 55.12 176 PRO B CA 1
ATOM 2848 C C . PRO B 1 176 ? 7.363 -7.535 -23.375 1 55.12 176 PRO B C 1
ATOM 2850 O O . PRO B 1 176 ? 7.93 -7.074 -22.391 1 55.12 176 PRO B O 1
ATOM 2853 N N . LYS B 1 177 ? 7.996 -7.684 -24.547 1 56.28 177 LYS B N 1
ATOM 2854 C CA . LYS B 1 177 ? 9.312 -7.156 -24.891 1 56.28 177 LYS B CA 1
ATOM 2855 C C . LYS B 1 177 ? 9.492 -5.738 -24.359 1 56.28 177 LYS B C 1
ATOM 2857 O O . LYS B 1 177 ? 10.594 -5.359 -23.953 1 56.28 177 LYS B O 1
ATOM 2862 N N . TRP B 1 178 ? 8.477 -4.938 -24.406 1 52.97 178 TRP B N 1
ATOM 2863 C CA . TRP B 1 178 ? 8.656 -3.539 -24.047 1 52.97 178 TRP B CA 1
ATOM 2864 C C . TRP B 1 178 ? 8.852 -3.396 -22.531 1 52.97 178 TRP B C 1
ATOM 2866 O O . TRP B 1 178 ? 9.352 -2.375 -22.062 1 52.97 178 TRP B O 1
ATOM 2876 N N . LEU B 1 179 ? 8.477 -4.305 -21.812 1 51.31 179 LEU B N 1
ATOM 2877 C CA . LEU B 1 179 ? 8.617 -4.258 -20.359 1 51.31 179 LEU B CA 1
ATOM 2878 C C . LEU B 1 179 ? 9.781 -5.129 -19.906 1 51.31 179 LEU B C 1
ATOM 2880 O O . LEU B 1 179 ? 10.07 -5.207 -18.703 1 51.31 179 LEU B O 1
ATOM 2884 N N . ARG B 1 180 ? 10.375 -5.801 -20.859 1 49.69 180 ARG B N 1
ATOM 2885 C CA . ARG B 1 180 ? 11.57 -6.602 -20.625 1 49.69 180 ARG B CA 1
ATOM 2886 C C . ARG B 1 180 ? 12.789 -5.715 -20.375 1 49.69 180 ARG B C 1
ATOM 2888 O O . ARG B 1 180 ? 12.922 -4.656 -21 1 49.69 180 ARG B O 1
#

Sequence (360 aa):
MKRNSFIYIFKTMQLTITAIIIMTVFLRTQLDVDLLGSNYLLGSLYYTLVRLMTNGVAELIMTITRLPVVYKQKAFYLYPAWAYCLPVAILKIPFSVLDSLVWTSITYYVIGYSPEITRFLRQFLLLIAMHMSSTSMCRSLAAVFKTDVAATTVGSLVLVLMFLFGGFILPRPSLPKWLRMKRNSFIYIFKTMQLTITAIIIMTVFLRTQLDVDLLGSNYLLGSLYYTLVRLMTNGVAELIMTITRLPVVYKQKAFYLYPAWAYCLPVAILKIPFSVLDSLVWTSITYYVIGYSPEITRFLRQFLLLIAMHMSSTSMCRSLAAVFKTDVAATTVGSLVLVLMFLFGGFILPRPSLPKWLR

Solvent-accessible surface area (backbone atoms only — not comparable to full-atom values): 18835 Å² total; per-residue (Å²): 116,66,74,56,47,54,52,52,52,48,50,45,50,51,48,50,54,50,34,52,52,51,26,61,52,34,52,69,46,51,65,46,92,44,74,66,32,52,51,35,51,44,33,52,53,44,51,52,52,50,53,45,39,52,57,11,54,39,42,21,49,50,44,38,72,42,42,62,62,51,51,55,40,38,73,67,68,68,51,64,70,65,68,54,52,49,57,53,55,58,63,42,48,62,52,39,48,47,49,29,47,55,43,45,69,55,29,40,71,48,40,46,53,76,87,46,66,66,57,48,53,49,51,38,52,50,43,30,53,46,32,50,49,30,34,52,51,25,39,54,42,18,71,70,54,67,38,69,51,59,23,43,46,53,45,46,51,54,49,50,54,48,60,60,66,66,42,63,50,46,57,72,91,57,44,50,73,88,78,95,117,66,74,57,47,52,53,53,51,51,50,46,50,51,47,50,52,50,34,52,52,51,26,60,54,34,51,67,46,52,66,44,92,43,72,67,33,53,50,37,52,44,32,52,53,42,50,52,51,51,53,45,39,51,57,11,55,38,42,20,50,50,44,39,71,43,42,62,60,53,52,54,40,37,74,67,68,69,50,63,70,64,68,54,52,49,55,54,55,57,65,43,48,63,52,38,47,47,49,27,48,54,43,43,69,56,30,40,70,47,39,46,52,75,87,46,65,67,56,50,52,49,52,39,51,50,42,30,52,45,34,50,51,29,34,52,50,26,40,53,42,19,71,71,55,67,40,72,53,60,23,43,46,53,46,46,51,54,51,48,54,48,58,59,67,67,41,63,49,45,56,72,90,57,45,50,72,87,77,96

Secondary structure (DSSP, 8-state):
-HHHHHHHHHHHHHHHHHHHHHHHHTTT----SSHHHHHHHHHHHHHHHHHHHHHHHHHHHHHHHHHHHHHHHHHTT-S-HHHHHHHHHHHHHHHHHHHHHHHHHHHHHHHT----HHHHHHHHHHHHHHHHHHHHHHHHHHHHH-SHHHHHHHHHHHHHHHHHHSSSSS-GGGS-GGG-/-HHHHHHHHHHHHHHHHHHHHHHHHTTT----SSHHHHHHHHHHHHHHHHHHHHHHHHHHHHHHHHHHHHHHHHHTT-S-HHHHHHHHHHHHHHHHHHHHHHHHHHHHHHHT----HHHHHHHHHHHHHHHHHHHHHHHHHHHHH-SHHHHHHHHHHHHHHHHHHTSSSS-GGGS-GGG-

Organism: Vicia faba (NCBI:txid3906)